Protein AF-A0A0B1T0C6-F1 (afdb_monomer)

Structure (mmCIF, N/CA/C/O backbone):
data_AF-A0A0B1T0C6-F1
#
_entry.id   AF-A0A0B1T0C6-F1
#
loop_
_atom_site.group_PDB
_atom_site.id
_atom_site.type_symbol
_atom_site.label_atom_id
_atom_site.label_alt_id
_atom_site.label_comp_id
_atom_site.label_asym_id
_atom_site.label_entity_id
_atom_site.label_seq_id
_atom_site.pdbx_PDB_ins_code
_atom_site.Cartn_x
_atom_site.Cartn_y
_atom_site.Cartn_z
_atom_site.occupancy
_atom_site.B_iso_or_equiv
_atom_site.auth_seq_id
_atom_site.auth_comp_id
_atom_site.auth_asym_id
_atom_site.auth_atom_id
_atom_site.pdbx_PDB_model_num
ATOM 1 N N . MET A 1 1 ? 36.401 -45.938 -5.381 1.00 54.88 1 MET A N 1
ATOM 2 C CA . MET A 1 1 ? 35.395 -44.854 -5.443 1.00 54.88 1 MET A CA 1
ATOM 3 C C . MET A 1 1 ? 34.187 -45.385 -6.190 1.00 54.88 1 MET A C 1
ATOM 5 O O . MET A 1 1 ? 34.349 -45.886 -7.295 1.00 54.88 1 MET A O 1
ATOM 9 N N . ASP A 1 2 ? 33.030 -45.388 -5.538 1.00 64.88 2 ASP A N 1
ATOM 10 C CA . ASP A 1 2 ? 31.855 -46.163 -5.942 1.00 64.88 2 ASP A CA 1
ATOM 11 C C . ASP A 1 2 ? 31.027 -45.446 -7.029 1.00 64.88 2 ASP A C 1
ATOM 13 O O . ASP A 1 2 ? 30.770 -44.242 -6.922 1.00 64.88 2 ASP A O 1
ATOM 17 N N . ARG A 1 3 ? 30.587 -46.161 -8.078 1.00 58.72 3 ARG A N 1
ATOM 18 C CA . ARG A 1 3 ? 29.816 -45.580 -9.208 1.00 58.72 3 ARG A CA 1
ATOM 19 C C . ARG A 1 3 ? 28.490 -44.959 -8.748 1.00 58.72 3 ARG A C 1
ATOM 21 O O . ARG A 1 3 ? 27.997 -44.026 -9.378 1.00 58.72 3 ARG A O 1
ATOM 28 N N . HIS A 1 4 ? 27.954 -45.427 -7.622 1.00 60.19 4 HIS A N 1
ATOM 29 C CA . HIS A 1 4 ? 26.740 -44.897 -7.004 1.00 60.19 4 HIS A CA 1
ATOM 30 C C . HIS A 1 4 ? 26.950 -43.505 -6.366 1.00 60.19 4 HIS A C 1
ATOM 32 O O . HIS A 1 4 ? 26.074 -42.645 -6.448 1.00 60.19 4 HIS A O 1
ATOM 38 N N . MET A 1 5 ? 28.142 -43.237 -5.811 1.00 59.28 5 MET A N 1
ATOM 39 C CA . MET A 1 5 ? 28.503 -41.937 -5.218 1.00 59.28 5 MET A CA 1
ATOM 40 C C . MET A 1 5 ? 28.725 -40.864 -6.294 1.00 59.28 5 MET A C 1
ATOM 42 O O . MET A 1 5 ? 28.297 -39.723 -6.135 1.00 59.28 5 MET A O 1
ATOM 46 N N . LEU A 1 6 ? 29.316 -41.242 -7.433 1.00 58.16 6 LEU A N 1
ATOM 47 C CA . LEU A 1 6 ? 29.482 -40.365 -8.601 1.00 58.16 6 LEU A CA 1
ATOM 48 C C . LEU A 1 6 ? 28.137 -39.978 -9.236 1.00 58.16 6 LEU A C 1
ATOM 50 O O . LEU A 1 6 ? 27.961 -38.831 -9.639 1.00 58.16 6 LEU A O 1
ATOM 54 N N . GLY A 1 7 ? 27.166 -40.897 -9.275 1.00 61.19 7 GLY A N 1
ATOM 55 C CA . GLY A 1 7 ? 25.808 -40.600 -9.744 1.00 61.19 7 GLY A CA 1
ATOM 56 C C . GLY A 1 7 ? 25.065 -39.602 -8.848 1.00 61.19 7 GLY A C 1
ATOM 57 O O . GLY A 1 7 ? 24.371 -38.723 -9.360 1.00 61.19 7 GLY A O 1
ATOM 58 N N . GLY A 1 8 ? 25.252 -39.696 -7.526 1.00 60.09 8 GLY A N 1
ATOM 59 C CA . GLY A 1 8 ? 24.728 -38.731 -6.553 1.00 60.09 8 GLY A CA 1
ATOM 60 C C . GLY A 1 8 ? 25.366 -37.346 -6.691 1.00 60.09 8 GLY A C 1
ATOM 61 O O . GLY A 1 8 ? 24.647 -36.354 -6.784 1.00 60.09 8 GLY A O 1
ATOM 62 N N . LEU A 1 9 ? 26.697 -37.285 -6.813 1.00 56.47 9 LEU A N 1
ATO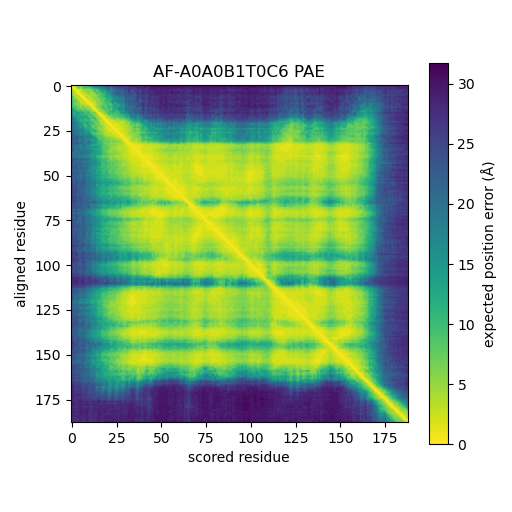M 63 C CA . LEU A 1 9 ? 27.451 -36.043 -7.028 1.00 56.47 9 LEU A CA 1
ATOM 64 C C . LEU A 1 9 ? 27.107 -35.371 -8.362 1.00 56.47 9 LEU A C 1
ATOM 66 O O . LEU A 1 9 ? 26.903 -34.165 -8.389 1.00 56.47 9 LEU A O 1
ATOM 70 N N . MET A 1 10 ? 26.962 -36.127 -9.455 1.00 58.50 10 MET A N 1
ATOM 71 C CA . MET A 1 10 ? 26.570 -35.558 -10.751 1.00 58.50 10 MET A CA 1
ATOM 72 C C . MET A 1 10 ? 25.109 -35.102 -10.790 1.00 58.50 10 MET A C 1
ATOM 74 O O . MET A 1 10 ? 24.795 -34.134 -11.481 1.00 58.50 10 MET A O 1
ATOM 78 N N . ARG A 1 11 ? 24.205 -35.758 -10.048 1.00 56.06 11 ARG A N 1
ATOM 79 C CA . ARG A 1 11 ? 22.824 -35.276 -9.875 1.00 56.06 11 ARG A CA 1
ATOM 80 C C . ARG A 1 11 ? 22.774 -34.016 -9.016 1.00 56.06 11 ARG A C 1
ATOM 82 O O . ARG A 1 11 ? 22.084 -33.082 -9.406 1.00 56.06 11 ARG A O 1
ATOM 89 N N . GLN A 1 12 ? 23.535 -33.958 -7.921 1.00 53.09 12 GLN A N 1
ATOM 90 C CA . GLN A 1 12 ? 23.661 -32.746 -7.109 1.00 53.09 12 GLN A CA 1
ATOM 91 C C . GLN A 1 12 ? 24.269 -31.600 -7.919 1.00 53.09 12 GLN A C 1
ATOM 93 O O . GLN A 1 12 ? 23.678 -30.534 -7.967 1.00 53.09 12 GLN A O 1
ATOM 98 N N . GLN A 1 13 ? 25.369 -31.828 -8.641 1.00 54.22 13 GLN A N 1
ATOM 99 C CA . GLN A 1 13 ? 26.036 -30.797 -9.440 1.00 54.22 13 GLN A CA 1
ATOM 100 C C . GLN A 1 13 ? 25.138 -30.264 -10.570 1.00 54.22 13 GLN A C 1
ATOM 102 O O . GLN A 1 13 ? 25.099 -29.058 -10.792 1.00 54.22 13 GLN A O 1
ATOM 107 N N . LYS A 1 14 ? 24.345 -31.127 -11.229 1.00 54.25 14 LYS A N 1
ATOM 108 C CA . LYS A 1 14 ? 23.324 -30.695 -12.204 1.00 54.25 14 LYS A CA 1
ATOM 109 C C . LYS A 1 14 ? 22.215 -29.850 -11.568 1.00 54.25 14 LYS A C 1
ATOM 111 O O . LYS A 1 14 ? 21.796 -28.875 -12.182 1.00 54.25 14 LYS A O 1
ATOM 116 N N . TYR A 1 15 ? 21.773 -30.199 -10.360 1.00 53.84 15 TYR A N 1
ATOM 117 C CA . TYR A 1 15 ? 20.760 -29.444 -9.615 1.00 53.84 15 TYR A CA 1
ATOM 118 C C . TYR A 1 15 ? 21.287 -28.057 -9.213 1.00 53.84 15 TYR A C 1
ATOM 120 O O . TYR A 1 15 ? 20.626 -27.047 -9.427 1.00 53.84 15 TYR A O 1
ATOM 128 N N . THR A 1 16 ? 22.528 -27.978 -8.723 1.00 56.56 16 THR A N 1
ATOM 129 C CA . THR A 1 16 ? 23.144 -26.706 -8.325 1.00 56.56 16 THR A CA 1
ATOM 130 C C . THR A 1 16 ? 23.398 -25.788 -9.523 1.00 56.56 16 THR A C 1
ATOM 132 O O . THR A 1 16 ? 23.169 -24.586 -9.428 1.00 56.56 16 THR A O 1
ATOM 135 N N . THR A 1 17 ? 23.843 -26.324 -10.666 1.00 60.56 17 THR A N 1
ATOM 136 C CA . THR A 1 17 ? 24.087 -25.517 -11.875 1.00 60.56 17 THR A CA 1
ATOM 137 C C . THR A 1 17 ? 22.793 -25.013 -12.516 1.00 60.56 17 THR A C 1
ATOM 139 O O . THR A 1 17 ? 22.756 -23.858 -12.933 1.00 60.56 17 THR A O 1
ATOM 142 N N . ALA A 1 18 ? 21.733 -25.830 -12.556 1.00 60.31 18 ALA A N 1
ATOM 143 C CA . ALA A 1 18 ? 20.421 -25.403 -13.050 1.00 60.31 18 ALA A CA 1
ATOM 144 C C . ALA A 1 18 ? 19.841 -24.260 -12.199 1.00 60.31 18 ALA A C 1
ATOM 146 O O . ALA A 1 18 ? 19.380 -23.259 -12.741 1.00 60.31 18 ALA A O 1
ATOM 147 N N . ASN A 1 19 ? 19.971 -24.349 -10.873 1.00 67.38 19 ASN A N 1
ATOM 148 C CA . ASN A 1 19 ? 19.488 -23.304 -9.972 1.00 67.38 19 ASN A CA 1
ATOM 149 C C . ASN A 1 19 ? 20.265 -21.989 -10.134 1.00 67.38 19 ASN A C 1
ATOM 151 O O . ASN A 1 19 ? 19.664 -20.920 -10.143 1.00 67.38 19 ASN A O 1
ATOM 155 N N . ILE A 1 20 ? 21.589 -22.044 -10.316 1.00 68.75 20 ILE A N 1
ATOM 156 C CA . ILE A 1 20 ? 22.398 -20.835 -10.543 1.00 68.75 20 ILE A CA 1
ATOM 157 C C . ILE A 1 20 ? 22.062 -20.197 -11.896 1.00 68.75 20 ILE A C 1
ATOM 159 O O . ILE A 1 20 ? 21.953 -18.976 -11.970 1.00 68.75 20 ILE A O 1
ATOM 163 N N . ALA A 1 21 ? 21.867 -20.998 -12.949 1.00 70.00 21 ALA A N 1
ATOM 164 C CA . ALA A 1 21 ? 21.477 -20.487 -14.263 1.00 70.00 21 ALA A CA 1
ATOM 165 C C . ALA A 1 21 ? 20.139 -19.731 -14.199 1.00 70.00 21 ALA A C 1
ATOM 167 O O . ALA A 1 21 ? 20.065 -18.600 -14.672 1.00 70.00 21 ALA A O 1
ATOM 168 N N . ASN A 1 22 ? 19.139 -20.298 -13.518 1.00 67.62 22 ASN A N 1
ATOM 169 C CA . ASN A 1 22 ? 17.833 -19.663 -13.333 1.00 67.62 22 ASN A CA 1
ATOM 170 C C . ASN A 1 22 ? 17.931 -18.364 -12.524 1.00 67.62 22 ASN A C 1
ATOM 172 O O . ASN A 1 22 ? 17.314 -17.365 -12.877 1.00 67.62 22 ASN A O 1
ATOM 176 N N . VAL A 1 23 ? 18.735 -18.343 -11.456 1.00 71.44 23 VAL A N 1
ATOM 177 C CA . VAL A 1 23 ? 18.948 -17.125 -10.657 1.00 71.44 23 VAL A CA 1
ATOM 178 C C . VAL A 1 23 ? 19.600 -16.023 -11.495 1.00 71.44 23 VAL A C 1
ATOM 180 O O . VAL A 1 23 ? 19.197 -14.866 -11.393 1.00 71.44 23 VAL A O 1
ATOM 183 N N . VAL A 1 24 ? 20.588 -16.365 -12.328 1.00 72.56 24 VAL A N 1
ATOM 184 C CA . VAL A 1 24 ? 21.259 -15.400 -13.212 1.00 72.56 24 VAL A CA 1
ATOM 185 C C . VAL A 1 24 ? 20.297 -14.882 -14.279 1.00 72.56 24 VAL A C 1
ATOM 187 O O . VAL A 1 24 ? 20.210 -13.672 -14.467 1.00 72.56 24 VAL A O 1
ATOM 190 N N . GLU A 1 25 ? 19.539 -15.760 -14.933 1.00 71.94 25 GLU A N 1
ATOM 191 C CA . GLU A 1 25 ? 18.545 -15.367 -15.936 1.00 71.94 25 GLU A CA 1
ATOM 192 C C . GLU A 1 25 ? 17.458 -14.469 -15.330 1.00 71.94 25 GLU A C 1
ATOM 194 O O . GLU A 1 25 ? 17.176 -13.393 -15.858 1.00 71.94 25 GLU A O 1
ATOM 199 N N . ASN A 1 26 ? 16.926 -14.836 -14.162 1.00 68.31 26 ASN A N 1
ATOM 200 C CA . ASN A 1 26 ? 15.941 -14.028 -13.447 1.00 68.31 26 ASN A CA 1
ATOM 201 C C . ASN A 1 26 ? 16.514 -12.663 -13.048 1.00 68.31 26 ASN A C 1
ATOM 203 O O . ASN A 1 26 ? 15.839 -11.649 -13.210 1.00 68.31 26 ASN A O 1
ATOM 207 N N . ALA A 1 27 ? 17.770 -12.606 -12.593 1.00 71.88 27 ALA A N 1
ATOM 208 C CA . ALA A 1 27 ? 18.434 -11.343 -12.280 1.00 71.88 27 ALA A CA 1
ATOM 209 C C . ALA A 1 27 ? 18.588 -10.439 -13.516 1.00 71.88 27 ALA A C 1
ATOM 211 O O . ALA A 1 27 ? 18.399 -9.230 -13.400 1.00 71.88 27 ALA A O 1
ATOM 212 N N . MET A 1 28 ? 18.872 -11.009 -14.693 1.00 73.44 28 MET A N 1
ATOM 213 C CA . MET A 1 28 ? 18.916 -10.254 -15.953 1.00 73.44 28 MET A CA 1
ATOM 214 C C . MET A 1 28 ? 17.521 -9.761 -16.368 1.00 73.44 28 MET A C 1
ATOM 216 O O . MET A 1 28 ? 17.376 -8.634 -16.837 1.00 73.44 28 MET A O 1
ATOM 220 N N . MET A 1 29 ? 16.473 -10.558 -16.142 1.00 71.38 29 MET A N 1
ATOM 221 C CA . MET A 1 29 ? 15.092 -10.169 -16.454 1.00 71.38 29 MET A CA 1
ATOM 222 C C . MET A 1 29 ? 14.558 -9.052 -15.544 1.00 71.38 29 MET A C 1
ATOM 224 O O . MET A 1 29 ? 13.709 -8.269 -15.972 1.00 71.38 29 MET A O 1
ATOM 228 N N . LEU A 1 30 ? 15.073 -8.907 -14.317 1.00 73.12 30 LEU A N 1
ATOM 229 C CA . LEU A 1 30 ? 14.688 -7.803 -13.428 1.00 73.12 30 LEU A CA 1
ATOM 230 C C . LEU A 1 30 ? 15.002 -6.419 -14.022 1.00 73.12 30 LEU A C 1
ATOM 232 O O . LEU A 1 30 ? 14.294 -5.462 -13.707 1.00 73.12 30 LEU A O 1
ATOM 236 N N . GLU A 1 31 ? 16.013 -6.293 -14.892 1.00 72.38 31 GLU A N 1
ATOM 237 C CA . GLU A 1 31 ? 16.345 -5.016 -15.549 1.00 72.38 31 GLU A CA 1
ATOM 238 C C . GLU A 1 31 ? 15.245 -4.540 -16.509 1.00 72.38 31 GLU A C 1
ATOM 240 O O . GLU A 1 31 ? 15.012 -3.336 -16.654 1.00 72.38 31 GLU A O 1
ATOM 245 N N . VAL A 1 32 ? 14.542 -5.475 -17.155 1.00 80.44 32 VAL A N 1
ATOM 246 C CA . VAL A 1 32 ? 13.476 -5.157 -18.117 1.00 80.44 32 VAL A CA 1
ATOM 247 C C . VAL A 1 32 ? 12.089 -5.118 -17.482 1.00 80.44 32 VAL A C 1
ATOM 249 O O . VAL A 1 32 ? 11.191 -4.494 -18.049 1.00 80.44 32 VAL A O 1
ATOM 252 N N . ARG A 1 33 ? 11.909 -5.713 -16.298 1.00 84.25 33 ARG A N 1
ATOM 253 C CA . ARG A 1 33 ? 10.618 -5.743 -15.601 1.00 84.25 33 ARG A CA 1
ATOM 254 C C . ARG A 1 33 ? 10.185 -4.384 -15.072 1.00 84.25 33 ARG A C 1
ATOM 256 O O . ARG A 1 33 ? 10.996 -3.512 -14.723 1.00 84.25 33 ARG A O 1
ATOM 263 N N . ARG A 1 34 ? 8.868 -4.214 -15.017 1.00 90.88 34 ARG A N 1
ATOM 264 C CA . ARG A 1 34 ? 8.195 -3.024 -14.505 1.00 90.88 34 ARG A CA 1
ATOM 265 C C . ARG A 1 34 ? 7.404 -3.364 -13.256 1.00 90.88 34 ARG A C 1
ATOM 267 O O . ARG A 1 34 ? 7.014 -4.504 -13.036 1.00 90.88 34 ARG A O 1
ATOM 274 N N . VAL A 1 35 ? 7.159 -2.354 -12.430 1.00 91.81 35 VAL A N 1
ATOM 275 C CA . VAL A 1 35 ? 6.421 -2.519 -11.172 1.00 91.81 35 VAL A CA 1
ATOM 276 C C . VAL A 1 35 ? 5.032 -3.130 -11.388 1.00 91.81 35 VAL A C 1
ATOM 278 O O . VAL A 1 35 ? 4.598 -3.954 -10.588 1.00 91.81 35 VAL A O 1
ATOM 281 N N . ARG A 1 36 ? 4.360 -2.795 -12.492 1.00 91.38 36 ARG A N 1
ATOM 282 C CA . ARG A 1 36 ? 3.063 -3.384 -12.861 1.00 91.38 36 ARG A CA 1
ATOM 283 C C . ARG A 1 36 ? 3.074 -4.910 -12.994 1.00 91.38 36 ARG A C 1
ATOM 285 O O . ARG A 1 36 ? 2.026 -5.523 -12.824 1.00 91.38 36 ARG A O 1
ATOM 292 N N . ASP A 1 37 ? 4.229 -5.502 -13.301 1.00 87.31 37 ASP A N 1
ATOM 293 C CA . ASP A 1 37 ? 4.365 -6.943 -13.533 1.00 87.31 37 ASP A CA 1
ATOM 294 C C . ASP A 1 37 ? 4.444 -7.720 -12.204 1.00 87.31 37 ASP A C 1
ATOM 296 O O . ASP A 1 37 ? 4.105 -8.899 -12.158 1.00 87.31 37 ASP A O 1
ATOM 300 N N . VAL A 1 38 ? 4.848 -7.044 -11.120 1.00 87.06 38 VAL A N 1
ATOM 301 C CA . VAL A 1 38 ? 5.180 -7.657 -9.816 1.00 87.06 38 VAL A CA 1
ATOM 302 C C . VAL A 1 38 ? 4.259 -7.202 -8.684 1.00 87.06 38 VAL A C 1
ATOM 304 O O . VAL A 1 38 ? 4.316 -7.724 -7.573 1.00 87.06 38 VAL A O 1
ATOM 307 N N . MET A 1 39 ? 3.440 -6.179 -8.932 1.00 91.06 39 MET A N 1
ATOM 308 C CA . MET A 1 39 ? 2.551 -5.613 -7.924 1.00 91.06 39 MET A CA 1
ATOM 309 C C . MET A 1 39 ? 1.379 -6.533 -7.596 1.00 91.06 39 MET A C 1
ATOM 311 O O . MET A 1 39 ? 0.854 -7.246 -8.450 1.00 91.06 39 MET A O 1
ATOM 315 N N . THR A 1 40 ? 0.888 -6.419 -6.365 1.00 91.31 40 THR A N 1
ATOM 316 C CA . THR A 1 40 ? -0.427 -6.937 -5.996 1.00 91.31 40 THR A CA 1
ATOM 317 C C . THR A 1 40 ? -1.491 -5.900 -6.378 1.00 91.31 40 THR A C 1
ATOM 319 O O . THR A 1 40 ? -1.464 -4.789 -5.833 1.00 91.31 40 THR A O 1
ATOM 322 N N . PRO A 1 41 ? -2.435 -6.231 -7.284 1.00 92.12 41 PRO A N 1
ATOM 323 C CA . PRO A 1 41 ? -3.516 -5.329 -7.679 1.00 92.12 41 PRO A CA 1
ATOM 324 C C . PRO A 1 41 ? -4.373 -4.900 -6.491 1.00 92.12 41 PRO A C 1
ATOM 326 O O . PRO A 1 41 ? -4.659 -5.722 -5.614 1.00 92.12 41 PRO A O 1
ATOM 329 N N . LEU A 1 42 ? -4.817 -3.639 -6.474 1.00 93.00 42 LEU A N 1
ATOM 330 C CA . LEU A 1 42 ? -5.531 -3.045 -5.338 1.00 93.00 42 LEU A CA 1
ATOM 331 C C . LEU A 1 42 ? -6.763 -3.855 -4.903 1.00 93.00 42 LEU A C 1
ATOM 333 O O . LEU A 1 42 ? -7.045 -3.927 -3.704 1.00 93.00 42 LEU A O 1
ATOM 337 N N . GLU A 1 43 ? -7.476 -4.496 -5.835 1.00 91.31 43 GLU A N 1
ATOM 338 C CA . GLU A 1 43 ? -8.651 -5.318 -5.520 1.00 91.31 43 GLU A CA 1
ATOM 339 C C . GLU A 1 43 ? -8.337 -6.549 -4.656 1.00 91.31 43 GLU A C 1
ATOM 341 O O . GLU A 1 43 ? -9.211 -7.029 -3.934 1.00 91.31 43 GLU A O 1
ATOM 346 N N . LYS A 1 44 ? -7.093 -7.040 -4.690 1.00 90.06 44 LYS A N 1
ATOM 347 C CA . LYS A 1 44 ? -6.623 -8.161 -3.861 1.00 90.06 44 LYS A CA 1
ATOM 348 C C . LYS A 1 44 ? -6.004 -7.697 -2.544 1.00 90.06 44 LYS A C 1
ATOM 350 O O . LYS A 1 44 ? -5.717 -8.522 -1.680 1.00 90.06 44 LYS A O 1
ATOM 355 N N . VAL A 1 45 ? -5.790 -6.393 -2.380 1.00 90.94 45 VAL A N 1
ATOM 356 C CA . VAL A 1 45 ? -5.166 -5.831 -1.184 1.00 90.94 45 VAL A CA 1
ATOM 357 C C . VAL A 1 45 ? -6.205 -5.676 -0.083 1.00 90.94 45 VAL A C 1
ATOM 359 O O . VAL A 1 45 ? -7.212 -4.974 -0.233 1.00 90.94 45 VAL A O 1
ATOM 362 N N . PHE A 1 46 ? -5.922 -6.288 1.065 1.00 91.38 46 PHE A N 1
ATOM 363 C CA . PHE A 1 46 ? -6.632 -5.995 2.299 1.00 91.38 46 PHE A CA 1
ATOM 364 C C . PHE A 1 46 ? -6.205 -4.614 2.813 1.00 91.38 46 PHE A C 1
ATOM 366 O O . PHE A 1 46 ? -5.032 -4.384 3.104 1.00 91.38 46 PHE A O 1
ATOM 373 N N . MET A 1 47 ? -7.160 -3.691 2.905 1.00 92.06 47 MET A N 1
ATOM 374 C CA . MET A 1 47 ? -6.955 -2.317 3.366 1.00 92.06 47 MET A CA 1
ATOM 375 C C . MET A 1 47 ? -7.984 -1.975 4.437 1.00 92.06 47 MET A C 1
ATOM 377 O O . MET A 1 47 ? -9.066 -2.562 4.467 1.00 92.06 47 MET A O 1
ATOM 381 N N . ILE A 1 48 ? -7.666 -0.997 5.279 1.00 92.75 48 ILE A N 1
ATOM 382 C CA . ILE A 1 48 ? -8.529 -0.563 6.382 1.00 92.75 48 ILE A CA 1
ATOM 383 C C . ILE A 1 48 ? -8.824 0.935 6.25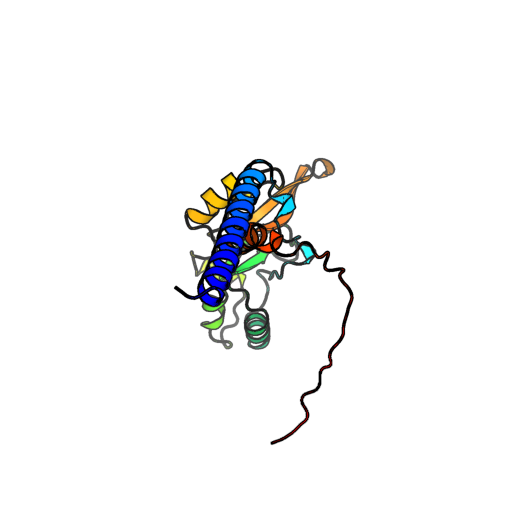1 1.00 92.75 48 ILE A C 1
ATOM 385 O O . ILE A 1 48 ? -7.963 1.703 5.835 1.00 92.75 48 ILE A O 1
ATOM 389 N N . SER A 1 49 ? -10.039 1.359 6.599 1.00 94.81 49 SER A N 1
ATOM 390 C CA . SER A 1 49 ? -10.386 2.784 6.673 1.00 94.81 49 SER A CA 1
ATOM 391 C C . SER A 1 49 ? -9.828 3.406 7.953 1.00 94.81 49 SER A C 1
ATOM 393 O O . SER A 1 49 ? -9.865 2.780 9.016 1.00 94.81 49 SER A O 1
ATOM 395 N N . ASP A 1 50 ? -9.393 4.661 7.896 1.00 92.88 50 ASP A N 1
ATOM 396 C CA . ASP A 1 50 ? -9.021 5.453 9.075 1.00 92.88 50 ASP A CA 1
ATOM 397 C C . ASP A 1 50 ? -10.166 5.597 10.093 1.00 92.88 50 ASP A C 1
ATOM 399 O O . ASP A 1 50 ? -9.912 5.785 11.284 1.00 92.88 50 ASP A O 1
ATOM 403 N N . ARG A 1 51 ? -11.415 5.442 9.638 1.00 93.88 51 ARG A N 1
ATOM 404 C CA . ARG A 1 51 ? -12.633 5.457 10.462 1.00 93.88 51 ARG A CA 1
ATOM 405 C C . ARG A 1 51 ? -12.986 4.106 11.081 1.00 93.88 51 ARG A C 1
ATOM 407 O O . ARG A 1 51 ? -14.016 3.993 11.731 1.00 93.88 51 ARG A O 1
ATOM 414 N N . THR A 1 52 ? -12.182 3.072 10.865 1.00 93.38 52 THR A N 1
ATOM 415 C CA . THR A 1 52 ? -12.476 1.754 11.436 1.00 93.38 52 THR A CA 1
ATOM 416 C C . THR A 1 52 ? -12.250 1.789 12.944 1.00 93.38 52 THR A C 1
ATOM 418 O O . THR A 1 52 ? -11.162 2.158 13.395 1.00 93.38 52 THR A O 1
ATOM 421 N N . GLU A 1 53 ? -13.263 1.394 13.711 1.00 92.19 53 GLU A N 1
ATOM 422 C CA . GLU A 1 53 ? -13.165 1.220 15.160 1.00 92.19 53 GLU A CA 1
ATOM 423 C C . GLU A 1 53 ? -12.290 0.018 15.513 1.00 92.19 53 GLU A C 1
ATOM 425 O O . GLU A 1 53 ? -12.350 -1.047 14.885 1.00 92.19 53 GLU A O 1
ATOM 430 N N . ILE A 1 54 ? -11.477 0.185 16.548 1.00 91.00 54 ILE A N 1
ATOM 431 C CA . ILE A 1 54 ? -10.573 -0.852 17.026 1.00 91.00 54 ILE A CA 1
ATOM 432 C C . ILE A 1 54 ? -11.325 -1.700 18.039 1.00 91.00 54 ILE A C 1
ATOM 434 O O . ILE A 1 54 ? -11.591 -1.269 19.152 1.00 91.00 54 ILE A O 1
ATOM 438 N N . ASN A 1 55 ? -11.664 -2.922 17.640 1.00 90.69 55 ASN A N 1
ATOM 439 C CA . ASN A 1 55 ? -12.389 -3.864 18.481 1.00 90.69 55 ASN A CA 1
ATOM 440 C C . ASN A 1 55 ? -11.830 -5.288 18.344 1.00 90.69 55 ASN A C 1
ATOM 442 O O . ASN A 1 55 ? -11.037 -5.597 17.445 1.00 90.69 55 ASN A O 1
ATOM 446 N N . ALA A 1 56 ? -12.293 -6.181 19.221 1.00 89.50 56 ALA A N 1
ATOM 447 C CA . ALA A 1 56 ? -11.859 -7.575 19.252 1.00 89.50 56 ALA A CA 1
ATOM 448 C C . ALA A 1 56 ? -12.074 -8.306 17.911 1.00 89.50 56 ALA A C 1
ATOM 450 O O . ALA A 1 56 ? -11.239 -9.117 17.508 1.00 89.50 56 ALA A O 1
ATOM 451 N N . ASN A 1 57 ? -13.152 -7.989 17.182 1.00 90.31 57 ASN A N 1
ATOM 452 C CA . ASN A 1 57 ? -13.434 -8.586 15.875 1.00 90.31 57 ASN A CA 1
ATOM 453 C C . ASN A 1 57 ? -12.391 -8.163 14.829 1.00 90.31 57 ASN A C 1
ATOM 455 O O . ASN A 1 57 ? -11.834 -9.016 14.137 1.00 90.31 57 ASN A O 1
ATOM 459 N N . LEU A 1 58 ? -12.058 -6.869 14.758 1.00 89.88 58 LEU A N 1
ATOM 460 C CA . LEU A 1 58 ? -10.997 -6.373 13.882 1.00 89.88 58 LEU A CA 1
ATOM 461 C C . LEU A 1 58 ? -9.666 -7.063 14.201 1.00 89.88 58 LEU A C 1
ATOM 463 O O . LEU A 1 58 ? -9.000 -7.572 13.303 1.00 89.88 58 LEU A O 1
ATOM 467 N N . LYS A 1 59 ? -9.292 -7.153 15.481 1.00 88.69 59 LYS A N 1
ATOM 468 C CA . LYS A 1 59 ? -8.051 -7.828 15.896 1.00 88.69 59 LYS A CA 1
ATOM 469 C C . LYS A 1 59 ? -8.031 -9.311 15.532 1.00 88.69 59 LYS A C 1
ATOM 471 O O . LYS A 1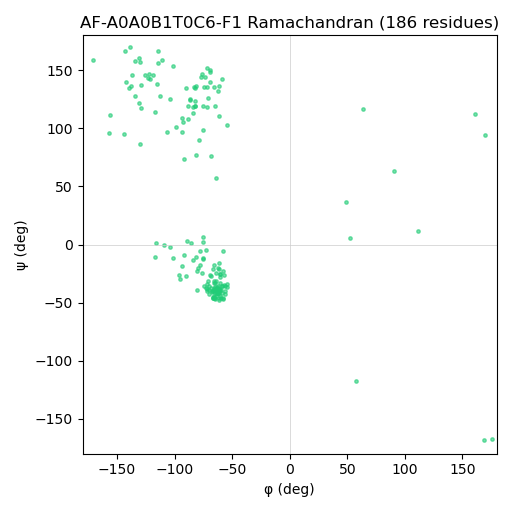 59 ? -6.994 -9.823 15.105 1.00 88.69 59 LYS A O 1
ATOM 476 N N . GLN A 1 60 ? -9.162 -10.000 15.653 1.00 88.94 60 GLN A N 1
ATOM 477 C CA . GLN A 1 60 ? -9.284 -11.395 15.236 1.00 88.94 60 GLN A CA 1
ATOM 478 C C . GLN A 1 60 ? -9.101 -11.550 13.720 1.00 88.94 60 GLN A C 1
ATOM 480 O O . GLN A 1 60 ? -8.357 -12.431 13.284 1.00 88.94 60 GLN A O 1
ATOM 485 N N . GLN A 1 61 ? -9.720 -10.676 12.920 1.00 88.81 61 GLN A N 1
ATOM 486 C CA . GLN A 1 61 ? -9.539 -10.653 11.464 1.00 88.81 61 GLN A CA 1
ATOM 487 C C . GLN A 1 61 ? -8.074 -10.402 11.083 1.00 88.81 61 GLN A C 1
ATOM 489 O O . GLN A 1 61 ? -7.514 -11.100 10.238 1.00 88.81 61 GLN A O 1
ATOM 494 N N . LEU A 1 62 ? -7.426 -9.451 11.755 1.00 87.62 62 LEU A N 1
ATOM 495 C CA . LEU A 1 62 ? -6.021 -9.123 11.536 1.00 87.62 62 LEU A CA 1
ATOM 496 C C . LEU A 1 62 ? -5.082 -10.290 11.850 1.00 87.62 62 LEU A C 1
ATOM 498 O O . LEU A 1 62 ? -4.169 -10.568 11.073 1.00 87.62 62 LEU A O 1
ATOM 502 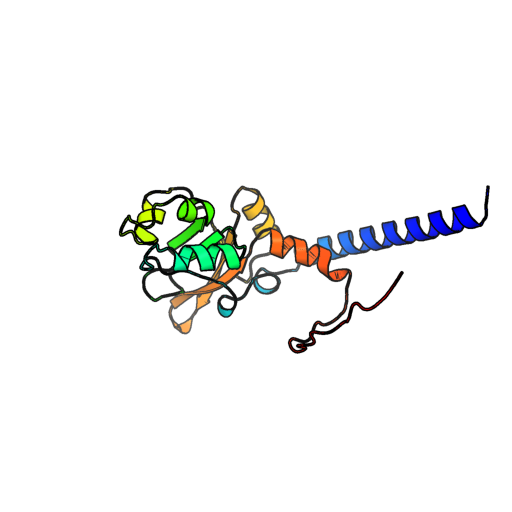N N . ASN A 1 63 ? -5.334 -11.012 12.943 1.00 84.00 63 ASN A N 1
ATOM 503 C CA . ASN A 1 63 ? -4.565 -12.208 13.287 1.00 84.00 63 ASN A CA 1
ATOM 504 C C . ASN A 1 63 ? -4.744 -13.344 12.266 1.00 84.00 63 ASN A C 1
ATOM 506 O O . ASN A 1 63 ? -3.800 -14.097 12.025 1.00 84.00 63 ASN A O 1
ATOM 510 N N . ALA A 1 64 ? -5.923 -13.469 11.649 1.00 83.94 64 ALA A N 1
ATOM 511 C CA . ALA A 1 64 ? -6.191 -14.507 10.653 1.00 83.94 64 ALA A CA 1
ATOM 512 C C . ALA A 1 64 ? -5.472 -14.248 9.317 1.00 83.94 64 ALA A C 1
ATOM 514 O O . ALA A 1 64 ? -4.956 -15.184 8.704 1.00 83.94 64 ALA A O 1
ATOM 515 N N . ASN A 1 65 ? -5.390 -12.984 8.890 1.00 75.44 65 ASN A N 1
ATOM 516 C CA . ASN A 1 65 ? -4.879 -12.610 7.567 1.00 75.44 65 ASN A CA 1
ATOM 517 C C . ASN A 1 65 ? -3.341 -12.640 7.446 1.00 75.44 65 ASN A C 1
ATOM 519 O O . ASN A 1 65 ? -2.817 -12.436 6.357 1.00 75.44 65 ASN A O 1
ATOM 523 N N . ARG A 1 66 ? -2.601 -12.889 8.540 1.00 76.56 66 ARG A N 1
ATOM 524 C CA . ARG A 1 66 ? -1.118 -12.972 8.619 1.00 76.56 66 ARG A CA 1
ATOM 525 C C . ARG A 1 66 ? -0.329 -11.782 8.046 1.00 76.56 66 ARG A C 1
ATOM 527 O O . ARG A 1 66 ? 0.900 -11.820 8.030 1.00 76.56 66 ARG A O 1
ATOM 534 N N . HIS A 1 67 ? -0.987 -10.710 7.620 1.00 80.00 67 HIS A N 1
ATOM 535 C CA . HIS A 1 67 ? -0.319 -9.505 7.152 1.00 80.00 67 HIS A CA 1
ATOM 536 C C . HIS A 1 67 ? 0.308 -8.754 8.325 1.00 80.00 67 HIS A C 1
ATOM 538 O O . HIS A 1 67 ? -0.308 -8.562 9.371 1.00 80.00 67 HIS A O 1
ATOM 544 N N . THR A 1 68 ? 1.544 -8.294 8.146 1.00 82.88 68 THR A N 1
ATOM 545 C CA . THR A 1 68 ? 2.227 -7.468 9.154 1.00 82.88 68 THR A CA 1
ATOM 546 C C . THR A 1 68 ? 1.971 -5.980 8.948 1.00 82.88 68 THR A C 1
ATOM 548 O O . THR A 1 68 ? 2.023 -5.208 9.904 1.00 82.88 68 THR A O 1
ATOM 551 N N . ARG A 1 69 ? 1.695 -5.579 7.703 1.00 87.38 69 ARG A N 1
ATOM 552 C CA . ARG A 1 69 ? 1.564 -4.190 7.264 1.00 87.38 69 ARG A CA 1
ATOM 553 C C . ARG A 1 69 ? 0.336 -4.040 6.388 1.00 87.38 69 ARG A C 1
ATOM 555 O O . ARG A 1 69 ? 0.181 -4.797 5.436 1.00 87.38 69 ARG A O 1
ATOM 562 N N . ILE A 1 70 ? -0.517 -3.081 6.722 1.00 90.00 70 ILE A N 1
ATOM 563 C CA . ILE A 1 70 ? -1.818 -2.904 6.077 1.00 90.00 70 ILE A CA 1
ATOM 564 C C . ILE A 1 70 ? -1.976 -1.442 5.670 1.00 90.00 70 ILE A C 1
ATOM 566 O O . ILE A 1 70 ? -1.896 -0.568 6.536 1.00 90.00 70 ILE A O 1
ATOM 570 N N . PRO A 1 71 ? -2.194 -1.145 4.380 1.00 92.19 71 PRO A N 1
ATOM 571 C CA . PRO A 1 71 ? -2.498 0.208 3.940 1.00 92.19 71 PRO A CA 1
ATOM 572 C C . PRO A 1 71 ? -3.792 0.727 4.575 1.00 92.19 71 PRO A C 1
ATOM 574 O O . PRO A 1 71 ? -4.804 0.020 4.620 1.00 92.19 71 PRO A O 1
ATOM 577 N N . VAL A 1 72 ? -3.760 1.980 5.024 1.00 92.00 72 VAL A N 1
ATOM 578 C CA . VAL A 1 72 ? -4.919 2.681 5.579 1.00 92.00 72 VAL A CA 1
ATOM 579 C C . VAL A 1 72 ? -5.333 3.811 4.652 1.00 92.00 72 VAL A C 1
ATOM 581 O O . VAL A 1 72 ? -4.507 4.649 4.282 1.00 92.00 72 VAL A O 1
ATOM 584 N N . TYR A 1 73 ? -6.612 3.843 4.291 1.00 94.31 73 TYR A N 1
ATOM 585 C CA . TYR A 1 73 ? -7.185 4.862 3.416 1.00 94.31 73 TYR A CA 1
ATOM 586 C C . TYR A 1 73 ? -8.138 5.797 4.163 1.00 94.31 73 TYR A C 1
ATOM 588 O O . TYR A 1 73 ? -8.646 5.463 5.233 1.00 94.31 73 TYR A O 1
ATOM 596 N N . LYS A 1 74 ? -8.363 6.988 3.606 1.00 93.38 74 LYS A N 1
ATOM 597 C CA . LYS A 1 74 ? -9.180 8.036 4.225 1.00 93.38 74 LYS A CA 1
ATOM 598 C C . LYS A 1 74 ? -10.663 7.883 3.893 1.00 93.38 74 LYS A C 1
ATOM 600 O O . LYS A 1 74 ? -11.055 7.943 2.727 1.00 93.38 74 LYS A O 1
ATOM 605 N N . GLY A 1 75 ? -11.499 7.805 4.924 1.00 92.62 75 GLY A N 1
ATOM 606 C CA . GLY A 1 75 ? -12.947 7.690 4.801 1.00 92.62 75 GLY A CA 1
ATOM 607 C C . GLY A 1 75 ? -13.327 6.461 3.986 1.00 92.62 75 GLY A C 1
ATOM 608 O O . GLY A 1 75 ? -13.005 5.345 4.383 1.00 92.62 75 GLY A O 1
ATOM 609 N N . ASP A 1 76 ? -13.970 6.691 2.842 1.00 92.62 76 ASP A N 1
ATOM 610 C CA . ASP A 1 76 ? -14.432 5.652 1.914 1.00 92.62 76 ASP A CA 1
ATOM 611 C C . ASP A 1 76 ? -13.621 5.622 0.603 1.00 92.62 76 ASP A C 1
ATOM 613 O O . ASP A 1 76 ? -13.873 4.794 -0.273 1.00 92.62 76 ASP A O 1
ATOM 617 N N . ASP A 1 77 ? -12.631 6.510 0.452 1.00 92.12 77 ASP A N 1
ATOM 618 C CA . ASP A 1 77 ? -11.826 6.612 -0.765 1.00 92.12 77 ASP A CA 1
ATOM 619 C C . ASP A 1 77 ? -10.551 5.773 -0.658 1.00 92.12 77 ASP A C 1
ATOM 621 O O . ASP A 1 77 ? -9.525 6.217 -0.137 1.00 92.12 77 ASP A O 1
ATOM 625 N N . ARG A 1 78 ? -10.601 4.557 -1.212 1.00 91.81 78 ARG A N 1
ATOM 626 C CA . ARG A 1 78 ? -9.455 3.634 -1.269 1.00 91.81 78 ARG A CA 1
ATOM 627 C C . ARG A 1 78 ? -8.262 4.171 -2.068 1.00 91.81 78 ARG A C 1
ATOM 629 O O . ARG A 1 78 ? -7.164 3.643 -1.907 1.00 91.81 78 ARG A O 1
ATOM 636 N N . ASN A 1 79 ? -8.439 5.216 -2.880 1.00 90.69 79 ASN A N 1
ATOM 637 C CA . ASN A 1 79 ? -7.328 5.871 -3.582 1.00 90.69 79 ASN A CA 1
ATOM 638 C C . ASN A 1 79 ? -6.555 6.833 -2.682 1.00 90.69 79 ASN A C 1
ATOM 640 O O . ASN A 1 79 ? -5.406 7.167 -2.965 1.00 90.69 79 ASN A O 1
ATOM 644 N N . CYS A 1 80 ? -7.165 7.283 -1.587 1.00 90.69 80 CYS A N 1
ATOM 645 C CA . CYS A 1 80 ? -6.547 8.200 -0.648 1.00 90.69 80 CYS A CA 1
ATOM 646 C C . CYS A 1 80 ? -5.851 7.414 0.468 1.00 90.69 80 CYS A C 1
ATOM 648 O O . CYS A 1 80 ? -6.338 7.354 1.597 1.00 90.69 80 CYS A O 1
ATOM 650 N N . VAL A 1 81 ? -4.710 6.791 0.156 1.00 91.00 81 VAL A N 1
ATOM 651 C CA . VAL A 1 81 ? -3.897 6.096 1.166 1.00 91.00 81 VAL A CA 1
ATOM 652 C C . VAL A 1 81 ? -3.142 7.119 2.010 1.00 91.00 81 VAL A C 1
ATOM 654 O O . VAL A 1 81 ? -2.324 7.882 1.498 1.00 91.00 81 VAL A O 1
ATOM 657 N N . ILE A 1 82 ? -3.408 7.122 3.314 1.00 88.81 82 ILE A N 1
ATOM 658 C CA . ILE A 1 82 ? -2.822 8.069 4.273 1.00 88.81 82 ILE A CA 1
ATOM 659 C C . ILE A 1 82 ? -1.670 7.465 5.080 1.00 88.81 82 ILE A C 1
ATOM 661 O O . ILE A 1 82 ? -0.944 8.191 5.756 1.00 88.81 82 ILE A O 1
ATOM 665 N N . GLY A 1 83 ? -1.482 6.146 5.007 1.00 89.06 83 GLY A N 1
ATOM 666 C CA . GLY A 1 83 ? -0.334 5.476 5.606 1.00 89.06 83 GLY A CA 1
ATOM 667 C C . GLY A 1 83 ? -0.447 3.961 5.636 1.00 89.06 83 GLY A C 1
ATOM 668 O O . GLY A 1 83 ? -1.302 3.369 4.981 1.00 89.06 83 GLY A O 1
ATOM 669 N N . VAL A 1 84 ? 0.450 3.335 6.392 1.00 89.06 84 VAL A N 1
ATOM 670 C CA . VAL A 1 84 ? 0.564 1.882 6.526 1.00 89.06 84 VAL A CA 1
ATOM 671 C C . VAL A 1 84 ? 0.601 1.527 8.005 1.00 89.06 84 VAL A C 1
ATOM 673 O O . VAL A 1 84 ? 1.526 1.899 8.721 1.00 89.06 84 VAL A O 1
ATOM 676 N N . LEU A 1 85 ? -0.394 0.779 8.462 1.00 87.81 85 LEU A N 1
ATOM 677 C CA . LEU A 1 85 ? -0.505 0.306 9.833 1.00 87.81 85 LEU A CA 1
ATOM 678 C C . LEU A 1 85 ? 0.335 -0.958 10.033 1.00 87.81 85 LEU A C 1
ATOM 680 O O . LEU A 1 85 ? 0.253 -1.897 9.242 1.00 87.81 85 LEU A O 1
ATOM 684 N N . ASN A 1 86 ? 1.090 -1.016 11.128 1.00 86.25 86 ASN A N 1
ATOM 685 C CA . ASN A 1 86 ? 1.689 -2.254 11.613 1.00 86.25 86 ASN A CA 1
ATOM 686 C C . ASN A 1 86 ? 0.705 -2.960 12.552 1.00 86.25 86 ASN A C 1
ATOM 688 O O . ASN A 1 86 ? 0.329 -2.426 13.595 1.00 86.25 86 ASN A O 1
ATOM 692 N N . VAL A 1 87 ? 0.306 -4.179 12.190 1.00 86.50 87 VAL A N 1
ATOM 693 C CA . VAL A 1 87 ? -0.716 -4.946 12.922 1.00 86.50 87 VAL A CA 1
ATOM 694 C C . VAL A 1 87 ? -0.324 -5.175 14.379 1.00 86.50 87 VAL A C 1
ATOM 696 O O . VAL A 1 87 ? -1.180 -5.115 15.258 1.00 86.50 87 VAL A O 1
ATOM 699 N N . LYS A 1 88 ? 0.972 -5.370 14.660 1.00 84.50 88 LYS A N 1
ATOM 700 C CA . LYS A 1 88 ? 1.456 -5.571 16.034 1.00 84.50 88 LYS A CA 1
ATOM 701 C C . LYS A 1 88 ? 1.154 -4.383 16.934 1.00 84.50 88 LYS A C 1
ATOM 703 O O . LYS A 1 88 ? 0.888 -4.593 18.108 1.00 84.50 88 LYS A O 1
ATOM 708 N N . ASP A 1 89 ? 1.171 -3.172 16.389 1.00 82.19 89 ASP A N 1
ATOM 709 C CA . ASP A 1 89 ? 0.924 -1.972 17.178 1.00 82.19 89 ASP A CA 1
ATOM 710 C C . ASP A 1 89 ? -0.567 -1.917 17.559 1.00 82.19 89 ASP A C 1
ATOM 712 O O . ASP A 1 89 ? -0.906 -1.681 18.715 1.00 82.19 89 ASP A O 1
ATOM 716 N N . LEU A 1 90 ? -1.465 -2.281 16.634 1.00 83.31 90 LEU A N 1
ATOM 717 C CA . LEU A 1 90 ? -2.907 -2.336 16.898 1.00 83.31 90 LEU A CA 1
ATOM 718 C C . LEU A 1 90 ? -3.296 -3.402 17.936 1.00 83.31 90 LEU A C 1
ATOM 720 O O . LEU A 1 90 ? -4.198 -3.184 18.742 1.00 83.31 90 LEU A O 1
ATOM 724 N N . LEU A 1 91 ? -2.618 -4.554 17.929 1.00 84.12 91 LEU A N 1
ATOM 725 C CA . LEU A 1 91 ? -2.891 -5.650 18.867 1.00 84.12 91 LEU A CA 1
ATOM 726 C C . LEU A 1 91 ? -2.557 -5.298 20.327 1.00 84.12 91 LEU A C 1
ATOM 728 O O . LEU A 1 91 ? -3.086 -5.946 21.226 1.00 84.12 91 LEU A O 1
ATOM 732 N N . LEU A 1 92 ? -1.705 -4.294 20.565 1.00 83.50 92 LEU A N 1
ATOM 733 C CA . LEU A 1 92 ? -1.304 -3.850 21.908 1.00 83.50 92 LEU A CA 1
ATOM 734 C C . LEU A 1 92 ? -2.292 -2.866 22.553 1.00 83.50 92 LEU A C 1
ATOM 736 O O . LEU A 1 92 ? -2.179 -2.591 23.745 1.00 83.50 92 LEU A O 1
ATOM 740 N N . ILE A 1 93 ? -3.228 -2.313 21.780 1.00 85.31 93 ILE A N 1
ATOM 741 C CA . ILE A 1 93 ? -4.236 -1.365 22.277 1.00 85.31 93 ILE A CA 1
ATOM 742 C C . ILE A 1 93 ? -5.271 -2.127 23.095 1.00 85.31 93 ILE A C 1
ATOM 744 O O . ILE A 1 93 ? -5.615 -3.245 22.737 1.00 85.31 93 ILE A O 1
ATOM 748 N N . ASP A 1 94 ? -5.800 -1.542 24.164 1.00 85.06 94 ASP A N 1
ATOM 749 C CA . ASP A 1 94 ? -6.933 -2.129 24.885 1.00 85.06 94 ASP A CA 1
ATOM 750 C C . ASP A 1 94 ? -8.240 -1.956 24.087 1.00 85.06 94 ASP A C 1
ATOM 752 O O . ASP A 1 94 ? -8.509 -0.878 23.562 1.00 85.06 94 ASP A O 1
ATOM 756 N N . ASP A 1 95 ? -9.057 -3.010 24.002 1.00 82.12 95 ASP A N 1
ATOM 757 C CA . ASP A 1 95 ? -10.362 -2.982 23.321 1.00 82.12 95 ASP A CA 1
ATOM 758 C C . ASP A 1 95 ? -11.374 -2.062 24.020 1.00 82.12 95 ASP A C 1
ATOM 760 O O . ASP A 1 95 ? -12.376 -1.683 23.417 1.00 82.12 95 ASP A O 1
ATOM 764 N N . SER A 1 96 ? -11.139 -1.694 25.285 1.00 82.81 96 SER A N 1
ATOM 765 C CA . SER A 1 96 ? -12.000 -0.742 25.997 1.00 82.81 96 SER A CA 1
ATOM 766 C C . SER A 1 96 ? -11.791 0.714 25.571 1.00 82.81 96 SER A C 1
ATOM 768 O O . SER A 1 96 ? -12.550 1.588 25.991 1.00 82.81 96 SER A O 1
ATOM 770 N N . LEU A 1 97 ? -10.723 1.005 24.824 1.00 81.38 97 LEU A N 1
ATOM 771 C CA . LEU A 1 97 ? -10.434 2.347 24.340 1.00 81.38 97 LEU A CA 1
ATOM 772 C C . LEU A 1 97 ? -11.225 2.570 23.051 1.00 81.38 97 LEU A C 1
ATOM 774 O O . LEU A 1 97 ? -10.938 1.942 22.036 1.00 81.38 97 LEU A O 1
ATOM 778 N N . ASP A 1 98 ? -12.203 3.475 23.096 1.00 85.38 98 ASP A N 1
ATOM 779 C CA . ASP A 1 98 ? -13.005 3.891 21.940 1.00 85.38 98 ASP A CA 1
ATOM 780 C C . ASP A 1 98 ? -12.142 4.690 20.946 1.00 85.38 98 ASP A C 1
ATOM 782 O O . ASP A 1 98 ? -12.120 5.924 20.915 1.00 85.38 98 ASP A O 1
ATOM 786 N N . LEU A 1 99 ? -11.309 3.960 20.205 1.00 89.25 99 LEU A N 1
ATOM 787 C CA . LEU A 1 99 ? -10.299 4.490 19.305 1.00 89.25 99 LEU A CA 1
ATOM 788 C C . LEU A 1 99 ? -10.533 3.996 17.888 1.00 89.25 99 LEU A C 1
ATOM 790 O O . LEU A 1 99 ? -10.867 2.842 17.628 1.00 89.25 99 LEU A O 1
ATOM 794 N N . HIS A 1 100 ? -10.270 4.900 16.956 1.00 91.19 100 HIS A N 1
ATOM 795 C CA . HIS A 1 100 ? -10.284 4.617 15.533 1.00 91.19 100 HIS A CA 1
ATOM 796 C C . HIS A 1 100 ? -8.853 4.443 15.023 1.00 91.19 100 HIS A C 1
ATOM 798 O O . HIS A 1 100 ? -7.906 5.033 15.561 1.00 91.19 100 HIS A O 1
ATOM 804 N N . VAL A 1 101 ? -8.687 3.683 13.941 1.00 90.06 101 VAL A N 1
ATOM 805 C CA . VAL A 1 101 ? -7.376 3.425 13.318 1.00 90.06 101 VAL A CA 1
ATOM 806 C C . VAL A 1 101 ? -6.635 4.723 12.970 1.00 90.06 101 VAL A C 1
ATOM 808 O O . VAL A 1 101 ? -5.424 4.812 13.168 1.00 90.06 101 VAL A O 1
ATOM 811 N N . GLY A 1 102 ? -7.340 5.770 12.535 1.00 88.00 102 GLY A N 1
ATOM 812 C CA . GLY A 1 102 ? -6.734 7.070 12.239 1.00 88.00 102 GLY A CA 1
ATOM 813 C C . GLY A 1 102 ? -6.058 7.733 13.447 1.00 88.00 102 GLY A C 1
ATOM 814 O O . GLY A 1 102 ? -4.977 8.305 13.301 1.00 88.00 102 GLY A O 1
ATOM 815 N N . ALA A 1 103 ? -6.633 7.615 14.650 1.00 87.31 103 ALA A N 1
ATOM 816 C CA . ALA A 1 103 ? -6.036 8.165 15.874 1.00 87.31 103 ALA A CA 1
ATOM 817 C C . ALA A 1 103 ? -4.716 7.456 16.210 1.00 87.31 103 ALA A C 1
ATOM 819 O O . ALA A 1 103 ? -3.716 8.074 16.572 1.00 87.31 103 ALA A O 1
ATOM 820 N N . VAL A 1 104 ? -4.698 6.144 16.002 1.00 84.69 104 VAL A N 1
ATOM 821 C CA . VAL A 1 104 ? -3.532 5.293 16.215 1.00 84.69 104 VAL A CA 1
ATOM 822 C C . VAL A 1 104 ? -2.390 5.628 15.261 1.00 84.69 104 VAL A C 1
ATOM 824 O O . VAL A 1 104 ? -1.232 5.718 15.673 1.00 84.69 104 VAL A O 1
ATOM 827 N N . MET A 1 105 ? -2.709 5.880 13.993 1.00 82.44 105 MET A N 1
ATOM 828 C CA . MET A 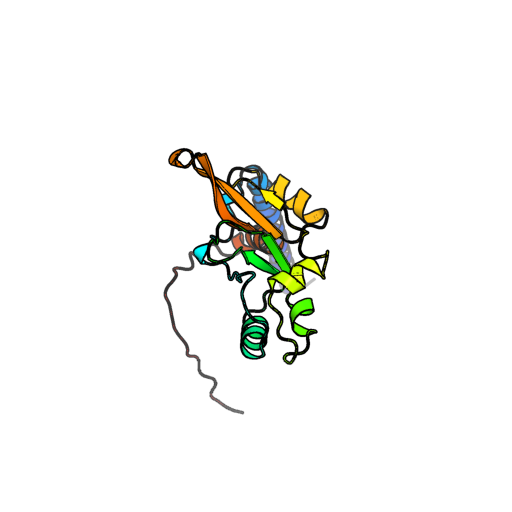1 105 ? -1.714 6.295 13.005 1.00 82.44 105 MET A CA 1
ATOM 829 C C . MET A 1 105 ? -1.049 7.627 13.352 1.00 82.44 105 MET A C 1
ATOM 831 O O . MET A 1 105 ? 0.142 7.790 13.098 1.00 82.44 105 MET A O 1
ATOM 835 N N . GLN A 1 106 ? -1.797 8.567 13.937 1.00 80.50 106 GLN A N 1
ATOM 836 C CA . GLN A 1 106 ? -1.251 9.850 14.388 1.00 80.50 106 GLN A CA 1
ATOM 837 C C . GLN A 1 106 ? -0.327 9.687 15.602 1.00 80.50 106 GLN A C 1
ATOM 839 O O . GLN A 1 106 ? 0.675 10.392 15.709 1.00 80.50 106 GLN A O 1
ATOM 844 N N . LEU A 1 107 ? -0.640 8.750 16.501 1.00 76.69 107 LEU A N 1
ATOM 845 C CA . LEU A 1 107 ? 0.158 8.475 17.699 1.00 76.69 107 LEU A CA 1
ATOM 846 C C . LEU A 1 107 ? 1.459 7.729 17.377 1.00 76.69 107 LEU A C 1
ATOM 848 O O . LEU A 1 107 ? 2.492 7.978 18.004 1.00 76.69 107 LEU A O 1
ATOM 852 N N . TRP A 1 108 ? 1.440 6.830 16.390 1.00 70.56 108 TRP A N 1
ATOM 853 C CA . TRP A 1 108 ? 2.605 6.032 16.018 1.00 70.56 108 TRP A CA 1
ATOM 854 C C . TRP A 1 108 ? 3.229 6.487 14.706 1.00 70.56 108 TRP A C 1
ATOM 856 O O . TRP A 1 108 ? 2.888 6.030 13.615 1.00 70.56 108 TRP A O 1
ATOM 866 N N . ASN A 1 109 ? 4.272 7.307 14.854 1.00 61.91 109 ASN A N 1
ATOM 867 C CA . ASN A 1 109 ? 5.096 7.887 13.787 1.00 61.91 109 ASN A CA 1
ATOM 868 C C . ASN A 1 109 ? 5.780 6.856 12.856 1.00 61.91 109 ASN A C 1
ATOM 870 O O . ASN A 1 109 ? 6.439 7.234 11.891 1.00 61.91 109 ASN A O 1
ATOM 874 N N . ARG A 1 110 ? 5.664 5.549 13.145 1.00 58.34 110 ARG A N 1
ATOM 875 C CA . ARG A 1 110 ? 6.151 4.451 12.291 1.00 58.34 110 ARG A CA 1
ATOM 876 C C . ARG A 1 110 ? 5.198 4.093 11.150 1.00 58.34 110 ARG A C 1
ATOM 878 O O . ARG A 1 110 ? 5.613 3.384 10.236 1.00 58.34 110 ARG A O 1
ATOM 885 N N . SER A 1 111 ? 3.974 4.619 11.166 1.00 58.78 111 SER A N 1
ATOM 886 C CA . SER A 1 111 ? 2.927 4.309 10.183 1.00 58.78 111 SER A CA 1
ATOM 887 C C . SER A 1 111 ? 3.130 4.971 8.806 1.00 58.78 111 SER A C 1
ATOM 889 O O . SER A 1 111 ? 2.261 4.902 7.940 1.00 58.78 111 SER A O 1
ATOM 891 N N . THR A 1 112 ? 4.267 5.641 8.587 1.00 62.59 112 THR A N 1
ATOM 892 C CA . THR A 1 112 ? 4.542 6.496 7.415 1.00 62.59 112 THR A CA 1
ATOM 893 C C . THR A 1 112 ? 5.687 5.995 6.534 1.00 62.59 112 THR A C 1
ATOM 895 O O . THR A 1 112 ? 6.013 6.624 5.530 1.00 62.59 112 THR A O 1
ATOM 898 N N . LEU A 1 113 ? 6.305 4.856 6.866 1.00 75.56 113 LEU A N 1
ATOM 899 C CA . LEU A 1 113 ? 7.406 4.300 6.077 1.00 75.56 113 LEU A CA 1
ATOM 900 C C . LEU A 1 113 ? 6.872 3.530 4.865 1.00 75.56 113 LEU A C 1
ATOM 902 O O . LEU A 1 113 ? 6.847 2.302 4.847 1.00 75.56 113 LEU A O 1
ATOM 906 N N . PHE A 1 114 ? 6.458 4.267 3.842 1.00 86.94 114 PHE A N 1
ATOM 907 C CA . PHE A 1 114 ? 6.126 3.726 2.529 1.00 86.94 114 PHE A CA 1
ATOM 908 C C . PHE A 1 114 ? 6.557 4.695 1.424 1.00 86.94 114 PHE A C 1
ATOM 910 O O . PHE A 1 114 ? 6.908 5.850 1.681 1.00 86.94 114 PHE A O 1
ATOM 917 N N . ARG A 1 115 ? 6.574 4.212 0.182 1.00 88.44 115 ARG A N 1
ATOM 918 C CA . ARG A 1 115 ? 6.940 5.007 -0.998 1.00 88.44 115 ARG A CA 1
ATOM 919 C C . ARG A 1 115 ? 5.842 4.940 -2.038 1.00 88.44 115 ARG A C 1
ATOM 921 O O . ARG A 1 115 ? 5.214 3.901 -2.187 1.00 88.44 115 ARG A O 1
ATOM 928 N N . PHE A 1 116 ? 5.647 6.031 -2.764 1.00 90.88 116 PHE A N 1
ATOM 929 C CA . PHE A 1 116 ? 4.847 6.019 -3.980 1.00 90.88 116 PHE A CA 1
ATOM 930 C C . PHE A 1 116 ? 5.750 5.717 -5.169 1.00 90.88 116 PHE A C 1
ATOM 932 O O . PHE A 1 116 ? 6.837 6.288 -5.278 1.00 90.88 116 PHE A O 1
ATOM 939 N N . VAL A 1 117 ? 5.299 4.828 -6.044 1.00 93.12 117 VAL A N 1
ATOM 940 C CA . VAL A 1 117 ? 6.034 4.412 -7.238 1.00 93.12 117 VAL A CA 1
ATOM 941 C C . VAL A 1 117 ? 5.084 4.338 -8.429 1.00 93.12 117 VAL A C 1
ATOM 943 O O . VAL A 1 117 ? 3.916 4.001 -8.266 1.00 93.12 117 VAL A O 1
ATOM 946 N N . SER A 1 118 ? 5.570 4.666 -9.624 1.00 94.50 118 SER A N 1
ATOM 947 C CA . SER A 1 118 ? 4.796 4.468 -10.853 1.00 94.50 118 SER A CA 1
ATOM 948 C C . SER A 1 118 ? 4.788 2.997 -11.254 1.00 94.50 118 SER A C 1
ATOM 950 O O . SER A 1 118 ? 5.789 2.302 -11.066 1.00 94.50 118 SER A O 1
ATOM 952 N N . SER A 1 119 ? 3.694 2.532 -11.857 1.00 93.25 119 SER A N 1
ATOM 953 C CA . SER A 1 119 ? 3.611 1.175 -12.408 1.00 93.25 119 SER A CA 1
ATOM 954 C C . SER A 1 119 ? 4.653 0.907 -13.511 1.00 93.25 119 SER A C 1
ATOM 956 O O . SER A 1 119 ? 5.112 -0.224 -13.671 1.00 93.25 119 SER A O 1
ATOM 958 N N . GLU A 1 120 ? 5.110 1.959 -14.198 1.00 92.75 120 GLU A N 1
ATOM 959 C CA . GLU A 1 120 ? 6.136 1.915 -15.249 1.00 92.75 120 GLU A CA 1
ATOM 960 C C . GLU A 1 120 ? 7.572 2.078 -14.719 1.00 92.75 120 GLU A C 1
ATOM 962 O O . GLU A 1 120 ? 8.528 2.120 -15.499 1.00 92.75 120 GLU A O 1
ATOM 967 N N . ALA A 1 121 ? 7.766 2.181 -13.401 1.00 91.44 121 ALA A N 1
ATOM 968 C CA . ALA A 1 121 ? 9.107 2.243 -12.832 1.00 91.44 121 ALA A CA 1
ATOM 969 C C . ALA A 1 121 ? 9.836 0.888 -12.979 1.00 91.44 121 ALA A C 1
ATOM 971 O O . ALA A 1 121 ? 9.195 -0.167 -12.924 1.00 91.44 121 ALA A O 1
ATOM 972 N N . PRO A 1 122 ? 11.175 0.875 -13.128 1.00 90.94 122 PRO A N 1
ATOM 973 C CA . PRO A 1 122 ? 11.950 -0.362 -13.107 1.00 90.94 122 PRO A CA 1
ATOM 974 C C . PRO A 1 122 ? 11.915 -1.033 -11.729 1.00 90.94 122 PRO A C 1
ATOM 976 O O . PRO A 1 122 ? 12.142 -0.380 -10.704 1.00 90.94 122 PRO A O 1
ATOM 979 N N . VAL A 1 123 ? 11.724 -2.354 -11.701 1.00 89.00 123 VAL A N 1
ATOM 980 C CA . VAL A 1 123 ? 11.680 -3.136 -10.448 1.00 89.00 123 VAL A CA 1
ATOM 981 C C . VAL A 1 123 ? 12.985 -3.015 -9.658 1.00 89.00 123 VAL A C 1
ATOM 983 O O . VAL A 1 123 ? 12.960 -2.846 -8.441 1.00 89.00 123 VAL A O 1
ATOM 986 N N . VAL A 1 124 ? 14.136 -3.003 -10.337 1.00 86.56 124 VAL A N 1
ATOM 987 C CA . VAL A 1 124 ? 15.454 -2.836 -9.696 1.00 86.56 124 VAL A CA 1
ATOM 988 C C . VAL A 1 124 ? 15.523 -1.554 -8.862 1.00 86.56 124 VAL A C 1
ATOM 990 O O . VAL A 1 124 ? 16.028 -1.572 -7.737 1.00 86.56 124 VAL A O 1
ATOM 993 N N . GLN A 1 125 ? 14.983 -0.445 -9.378 1.00 87.56 125 GLN A N 1
ATOM 994 C CA . GLN A 1 125 ? 14.944 0.817 -8.643 1.00 87.56 125 GLN A CA 1
ATOM 995 C C . GLN A 1 125 ? 14.058 0.693 -7.400 1.00 87.56 125 GLN A C 1
ATOM 997 O O . GLN A 1 125 ? 14.482 1.080 -6.308 1.00 87.56 125 GLN A O 1
ATOM 1002 N N . LEU A 1 126 ? 12.867 0.105 -7.545 1.00 89.19 126 LEU A N 1
ATOM 1003 C CA . LEU A 1 126 ? 11.963 -0.137 -6.424 1.00 89.19 126 LEU A CA 1
ATOM 1004 C C . LEU A 1 126 ? 12.628 -0.999 -5.340 1.00 89.19 126 LEU A C 1
ATOM 1006 O O . LEU A 1 126 ? 12.590 -0.641 -4.165 1.00 89.19 126 LEU A O 1
ATOM 1010 N N . MET A 1 127 ? 13.303 -2.090 -5.709 1.00 85.50 127 MET A N 1
ATOM 1011 C CA . MET A 1 127 ? 14.001 -2.958 -4.754 1.00 85.50 127 MET A CA 1
ATOM 1012 C C . MET A 1 127 ? 15.096 -2.216 -3.978 1.00 85.50 127 MET A C 1
ATOM 1014 O O . MET A 1 127 ? 15.264 -2.445 -2.778 1.00 85.50 127 MET A O 1
ATOM 1018 N N . LEU A 1 128 ? 15.846 -1.328 -4.638 1.00 85.88 128 LEU A N 1
ATOM 1019 C CA . LEU A 1 128 ? 16.852 -0.494 -3.974 1.00 85.88 128 LEU A CA 1
ATOM 1020 C C . LEU A 1 128 ? 16.213 0.481 -2.983 1.00 85.88 128 LEU A C 1
ATOM 1022 O O . LEU A 1 128 ? 16.756 0.678 -1.895 1.00 85.88 128 LEU A O 1
ATOM 1026 N N . GLU A 1 129 ? 15.067 1.069 -3.329 1.00 85.81 129 GLU A N 1
ATOM 1027 C CA . GLU A 1 129 ? 14.312 1.925 -2.412 1.00 85.81 129 GLU A CA 1
ATOM 1028 C C . GLU A 1 129 ? 13.782 1.128 -1.215 1.00 85.81 129 GLU A C 1
ATOM 1030 O O . GLU A 1 129 ? 14.011 1.531 -0.075 1.00 85.81 129 GLU A O 1
ATOM 1035 N N . LEU A 1 130 ? 13.173 -0.039 -1.437 1.00 87.12 130 LEU A N 1
ATOM 1036 C CA . LEU A 1 130 ? 12.644 -0.877 -0.357 1.00 87.12 130 LEU A CA 1
ATOM 1037 C C . LEU A 1 130 ? 13.753 -1.345 0.607 1.00 87.12 130 LEU A C 1
ATOM 1039 O O . LEU A 1 130 ? 13.600 -1.286 1.831 1.00 87.12 130 LEU A O 1
ATOM 1043 N N . LYS A 1 131 ? 14.938 -1.694 0.082 1.00 84.50 131 LYS A N 1
ATOM 1044 C CA . LYS A 1 131 ? 16.122 -2.054 0.889 1.00 84.50 131 LYS A CA 1
ATOM 1045 C C . LYS A 1 131 ? 16.633 -0.929 1.796 1.00 84.50 131 LYS A C 1
ATOM 1047 O O . LYS A 1 131 ? 17.312 -1.222 2.777 1.00 84.50 131 LYS A O 1
ATOM 1052 N N . ARG A 1 132 ? 16.305 0.340 1.521 1.00 84.31 132 ARG A N 1
ATOM 1053 C CA . ARG A 1 132 ? 16.676 1.485 2.383 1.00 84.31 132 ARG A CA 1
ATOM 1054 C C . ARG A 1 132 ? 15.827 1.593 3.654 1.00 84.31 132 ARG A C 1
ATOM 1056 O O . ARG A 1 132 ? 16.035 2.518 4.434 1.00 84.31 132 ARG A O 1
ATOM 1063 N N . GLY A 1 133 ? 14.904 0.658 3.878 1.00 81.00 133 GLY A N 1
ATOM 1064 C CA . GLY A 1 133 ? 14.078 0.593 5.084 1.00 81.00 133 GLY A CA 1
ATOM 1065 C C . GLY A 1 133 ? 12.600 0.897 4.847 1.00 81.00 133 GLY A C 1
ATOM 1066 O O . GLY A 1 133 ? 11.865 1.056 5.818 1.00 81.00 133 GLY A O 1
ATOM 1067 N N . PHE A 1 134 ? 12.155 0.955 3.588 1.00 84.06 134 PHE A N 1
ATOM 1068 C CA . PHE A 1 134 ? 10.737 1.045 3.243 1.00 84.06 134 PHE A CA 1
ATOM 1069 C C . PHE A 1 134 ? 10.196 -0.369 2.998 1.00 84.06 134 PHE A C 1
ATOM 1071 O O . PHE A 1 134 ? 10.555 -0.996 2.009 1.00 84.06 134 PHE A O 1
ATOM 1078 N N . PRO A 1 135 ? 9.362 -0.921 3.885 1.00 79.38 135 PRO A N 1
ATOM 1079 C CA . PRO A 1 135 ? 8.888 -2.295 3.744 1.00 79.38 135 PRO A CA 1
ATOM 1080 C C . PRO A 1 135 ? 7.772 -2.474 2.704 1.00 79.38 135 PRO A C 1
ATOM 1082 O O . PRO A 1 135 ? 7.503 -3.604 2.303 1.00 79.38 135 PRO A O 1
ATOM 1085 N N . LEU A 1 136 ? 7.098 -1.390 2.311 1.00 89.00 136 LEU A N 1
ATOM 1086 C CA . LEU A 1 136 ? 5.955 -1.400 1.402 1.00 89.00 136 LEU A CA 1
ATOM 1087 C C . LEU A 1 136 ? 6.022 -0.185 0.472 1.00 89.00 136 LEU A C 1
ATOM 1089 O O . LEU A 1 136 ? 6.353 0.922 0.907 1.00 89.00 136 LEU A O 1
ATOM 1093 N N . ALA A 1 137 ? 5.677 -0.386 -0.794 1.00 92.19 137 ALA A N 1
ATOM 1094 C CA . ALA A 1 137 ? 5.440 0.678 -1.758 1.00 92.19 137 ALA A CA 1
ATOM 1095 C C . ALA A 1 137 ? 4.003 0.624 -2.279 1.00 92.19 137 ALA A C 1
ATOM 1097 O O . ALA A 1 137 ? 3.419 -0.446 -2.432 1.00 92.19 137 ALA A O 1
ATOM 1098 N N . ILE A 1 138 ? 3.444 1.797 -2.547 1.00 93.25 138 ILE A N 1
ATOM 1099 C CA . ILE A 1 138 ? 2.124 1.989 -3.134 1.00 93.25 138 ILE A CA 1
ATOM 1100 C C . ILE A 1 138 ? 2.327 2.379 -4.588 1.00 93.25 138 ILE A C 1
ATOM 1102 O O . ILE A 1 138 ? 3.041 3.340 -4.888 1.00 93.25 138 ILE A O 1
ATOM 1106 N N . VAL A 1 139 ? 1.694 1.634 -5.482 1.00 94.75 139 VAL A N 1
ATOM 1107 C CA . VAL A 1 139 ? 1.757 1.882 -6.917 1.00 94.75 139 VAL A CA 1
ATOM 1108 C C . VAL A 1 139 ? 0.680 2.887 -7.287 1.00 94.75 139 VAL A C 1
ATOM 1110 O O . VAL A 1 139 ? -0.494 2.687 -6.972 1.00 94.75 139 VAL A O 1
ATOM 1113 N N . VAL A 1 140 ? 1.086 3.969 -7.941 1.00 94.94 140 VAL A N 1
ATOM 1114 C CA . VAL A 1 140 ? 0.199 5.039 -8.392 1.00 94.94 140 VAL A CA 1
ATOM 1115 C C . VAL A 1 140 ? 0.424 5.340 -9.859 1.00 94.94 140 VAL A C 1
ATOM 1117 O O . VAL A 1 140 ? 1.562 5.468 -10.308 1.00 94.94 140 VAL A O 1
ATOM 1120 N N . ASP A 1 141 ? -0.667 5.529 -10.584 1.00 94.00 141 ASP A N 1
ATOM 1121 C CA . ASP A 1 141 ? -0.642 5.928 -11.984 1.00 94.00 141 ASP A CA 1
ATOM 1122 C C . ASP A 1 141 ? -1.415 7.218 -12.192 1.00 94.00 141 ASP A C 1
ATOM 1124 O O . ASP A 1 141 ? -2.393 7.513 -11.504 1.00 94.00 141 ASP A O 1
ATOM 1128 N N . TYR A 1 142 ? -0.951 8.021 -13.143 1.00 91.50 142 TYR A N 1
ATOM 1129 C CA . TYR A 1 142 ? -1.629 9.255 -13.495 1.00 91.50 142 TYR A CA 1
ATOM 1130 C C . TYR A 1 142 ? -2.781 8.960 -14.454 1.00 91.50 142 TYR A C 1
ATOM 1132 O O . TYR A 1 142 ? -2.569 8.469 -15.564 1.00 91.50 142 TYR A O 1
ATOM 1140 N N . GLN A 1 143 ? -4.004 9.289 -14.042 1.00 89.62 143 GLN A N 1
ATOM 1141 C CA . GLN A 1 143 ? -5.183 9.163 -14.885 1.00 89.62 143 GLN A CA 1
ATOM 1142 C C . GLN A 1 143 ? -5.435 10.488 -15.614 1.00 89.62 143 GLN A C 1
ATOM 1144 O O . GLN A 1 143 ? -5.921 11.454 -15.019 1.00 89.62 143 GLN A O 1
ATOM 1149 N N . CYS A 1 144 ? -5.128 10.523 -16.915 1.00 85.75 144 CYS A N 1
ATOM 1150 C CA . CYS A 1 144 ? -5.251 11.725 -17.748 1.00 85.75 144 CYS A CA 1
ATOM 1151 C C . CYS A 1 144 ? -6.667 12.322 -17.738 1.00 85.75 144 CYS A C 1
ATOM 1153 O O . CYS A 1 144 ? -6.805 13.539 -17.639 1.00 85.75 144 CYS A O 1
ATOM 1155 N N . ASP A 1 145 ? -7.707 11.483 -17.769 1.00 88.31 145 ASP A N 1
ATOM 1156 C CA . ASP A 1 145 ? -9.108 11.929 -17.860 1.00 88.31 145 ASP A CA 1
ATOM 1157 C C . ASP A 1 145 ? -9.558 12.757 -16.650 1.00 88.31 145 ASP A C 1
ATOM 1159 O O . ASP A 1 145 ? -10.341 13.695 -16.776 1.00 88.31 145 ASP A O 1
ATOM 1163 N N . LYS A 1 146 ? -9.067 12.398 -15.461 1.00 85.00 146 LYS A N 1
ATOM 1164 C CA . LYS A 1 146 ? -9.456 13.014 -14.184 1.00 85.00 146 LYS A CA 1
ATOM 1165 C C . LYS A 1 146 ? -8.398 13.972 -13.640 1.00 85.00 146 LYS A C 1
ATOM 1167 O O . LYS A 1 146 ? -8.603 14.563 -12.585 1.00 85.00 146 LYS A O 1
ATOM 1172 N N . GLN A 1 147 ? -7.267 14.097 -14.340 1.00 88.00 147 GLN A N 1
ATOM 1173 C CA . GLN A 1 147 ? -6.086 14.847 -13.915 1.00 88.00 147 GLN A CA 1
ATOM 1174 C C . GLN A 1 147 ? -5.638 14.531 -12.477 1.00 88.00 147 GLN A C 1
ATOM 1176 O O . GLN A 1 147 ? -5.177 15.410 -11.748 1.00 88.00 147 GLN A O 1
ATOM 1181 N N . CYS A 1 148 ? -5.762 13.270 -12.059 1.00 88.50 148 CYS A N 1
ATOM 1182 C CA . CYS A 1 148 ? -5.442 12.831 -10.705 1.00 88.50 148 CYS A CA 1
ATOM 1183 C C . CYS A 1 148 ? -4.610 11.546 -10.709 1.00 88.50 148 CYS A C 1
ATOM 1185 O O . CYS A 1 148 ? -4.639 10.772 -11.664 1.00 88.50 148 CYS A O 1
ATOM 1187 N N . TYR A 1 149 ? -3.887 11.304 -9.617 1.00 89.25 149 TYR A N 1
ATOM 1188 C CA . TYR A 1 149 ? -3.228 10.022 -9.386 1.00 89.25 149 TYR A CA 1
ATOM 1189 C C . TYR A 1 149 ? -4.235 9.010 -8.835 1.00 89.25 149 TYR A C 1
ATOM 1191 O O . TYR A 1 149 ? -5.030 9.335 -7.953 1.00 89.25 149 TYR A O 1
ATOM 1199 N N . HIS A 1 150 ? -4.193 7.793 -9.359 1.00 93.62 150 HIS A N 1
ATOM 1200 C CA . HIS A 1 150 ? -4.997 6.659 -8.925 1.00 93.62 150 HIS A CA 1
ATOM 1201 C C . HIS A 1 150 ? -4.077 5.585 -8.347 1.00 93.62 150 HIS A C 1
ATOM 1203 O O . HIS A 1 150 ? -3.003 5.339 -8.893 1.00 93.62 150 HIS A O 1
ATOM 1209 N N . VAL A 1 151 ? -4.474 4.966 -7.236 1.00 94.31 151 VAL A N 1
ATOM 1210 C CA . VAL A 1 151 ? -3.707 3.871 -6.636 1.00 94.31 151 VAL A CA 1
ATOM 1211 C C . VAL A 1 151 ? -4.068 2.587 -7.369 1.00 94.31 151 VAL A C 1
ATOM 1213 O O . VAL A 1 151 ? -5.220 2.169 -7.344 1.00 94.31 151 VAL A O 1
ATOM 1216 N N . THR A 1 152 ? -3.085 1.950 -7.995 1.00 94.38 152 THR A N 1
ATOM 1217 C CA . THR A 1 152 ? -3.293 0.734 -8.798 1.00 94.38 152 THR A CA 1
ATOM 1218 C C . THR A 1 152 ? -3.009 -0.535 -7.988 1.00 94.38 152 THR A C 1
ATOM 1220 O O . THR A 1 152 ? -3.583 -1.593 -8.245 1.00 94.38 152 THR A O 1
ATOM 1223 N N . GLY A 1 153 ? -2.153 -0.450 -6.966 1.00 94.00 153 GLY A N 1
ATOM 1224 C CA . GLY A 1 153 ? -1.774 -1.610 -6.163 1.00 94.00 153 GLY A CA 1
ATOM 1225 C C . GLY A 1 153 ? -0.710 -1.311 -5.117 1.00 94.00 153 GLY A C 1
ATOM 1226 O O . GLY A 1 153 ? -0.393 -0.153 -4.833 1.00 94.00 153 GLY A O 1
ATOM 1227 N N . ILE A 1 154 ? -0.146 -2.372 -4.545 1.00 93.38 154 ILE A N 1
ATOM 1228 C CA . ILE A 1 154 ? 0.996 -2.299 -3.625 1.00 93.38 154 ILE A CA 1
ATOM 1229 C C . ILE A 1 154 ? 2.076 -3.296 -4.031 1.00 93.38 154 ILE A C 1
ATOM 1231 O O . ILE A 1 154 ? 1.809 -4.269 -4.733 1.00 93.38 154 ILE A O 1
ATOM 1235 N N . VAL A 1 155 ? 3.291 -3.069 -3.548 1.00 91.88 155 VAL A N 1
ATOM 1236 C CA . VAL A 1 155 ? 4.420 -3.983 -3.718 1.00 91.88 155 VAL A CA 1
ATOM 1237 C C . VAL A 1 155 ? 5.187 -4.077 -2.408 1.00 91.88 155 VAL A C 1
ATOM 1239 O O . VAL A 1 155 ? 5.470 -3.056 -1.769 1.00 91.88 155 VAL A O 1
ATOM 1242 N N . THR A 1 156 ? 5.576 -5.288 -2.026 1.00 87.94 156 THR A N 1
ATOM 1243 C CA . THR A 1 156 ? 6.484 -5.531 -0.900 1.00 87.94 156 THR A CA 1
ATOM 1244 C C . THR A 1 156 ? 7.805 -6.137 -1.372 1.00 87.94 156 THR A C 1
ATOM 1246 O O . THR A 1 156 ? 7.950 -6.568 -2.516 1.00 87.94 156 THR A O 1
ATOM 1249 N N . LEU A 1 157 ? 8.821 -6.154 -0.505 1.00 78.12 157 LEU A N 1
ATOM 1250 C CA . LEU A 1 157 ? 10.098 -6.792 -0.844 1.00 78.12 157 LEU A CA 1
ATOM 1251 C C . LEU A 1 157 ? 9.946 -8.310 -1.057 1.00 78.12 157 LEU A C 1
ATOM 1253 O O . LEU A 1 157 ? 10.680 -8.872 -1.863 1.00 78.12 157 LEU A 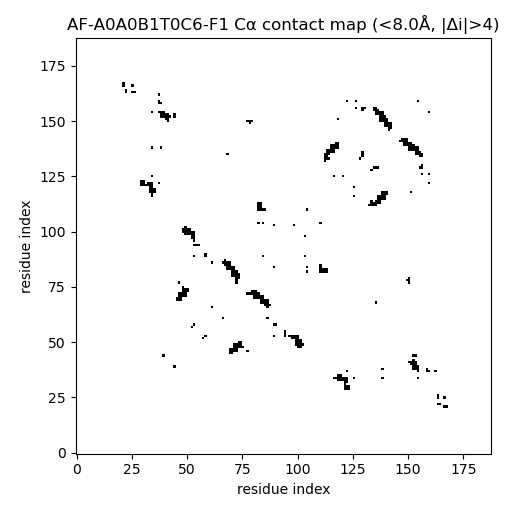O 1
ATOM 1257 N N . GLU A 1 158 ? 9.008 -8.948 -0.353 1.00 75.44 158 GLU A N 1
ATOM 1258 C CA . GLU A 1 158 ? 8.741 -10.389 -0.445 1.00 75.44 158 GLU A CA 1
ATOM 1259 C C . GLU A 1 158 ? 8.182 -10.755 -1.826 1.00 75.44 158 GLU A C 1
ATOM 1261 O O . GLU A 1 158 ? 8.731 -11.650 -2.464 1.00 75.44 158 GLU A O 1
ATOM 1266 N N . ASP A 1 159 ? 7.226 -9.978 -2.350 1.00 73.38 159 ASP A N 1
ATOM 1267 C CA . ASP A 1 159 ? 6.649 -10.194 -3.691 1.00 73.38 159 ASP A CA 1
ATOM 1268 C C . ASP A 1 159 ? 7.724 -10.138 -4.795 1.00 73.38 159 ASP A C 1
ATOM 1270 O O . ASP A 1 159 ? 7.769 -10.980 -5.692 1.00 73.38 159 ASP A O 1
ATOM 1274 N N . ASN A 1 160 ? 8.662 -9.185 -4.690 1.00 67.38 160 ASN A N 1
ATOM 1275 C CA . ASN A 1 160 ? 9.782 -9.067 -5.632 1.00 67.38 160 ASN A CA 1
ATOM 1276 C C . ASN A 1 160 ? 10.744 -10.269 -5.563 1.00 67.38 160 ASN A C 1
ATOM 1278 O O . ASN A 1 160 ? 11.392 -10.597 -6.555 1.00 67.38 160 ASN A O 1
ATOM 1282 N N . LEU A 1 161 ? 10.901 -10.892 -4.389 1.00 64.56 161 LEU A N 1
ATOM 1283 C CA . LEU A 1 161 ? 11.779 -12.051 -4.203 1.00 64.56 161 LEU A CA 1
ATOM 1284 C C . LEU A 1 161 ? 11.113 -13.348 -4.664 1.00 64.56 161 LEU A C 1
ATOM 1286 O O . LEU A 1 161 ? 11.781 -14.183 -5.277 1.00 64.56 161 LEU A O 1
ATOM 1290 N N . GLU A 1 162 ? 9.814 -13.514 -4.404 1.00 64.56 162 GLU A N 1
ATOM 1291 C CA . GLU A 1 162 ? 9.055 -14.663 -4.899 1.00 64.56 162 GLU A CA 1
ATOM 1292 C C . GLU A 1 162 ? 9.101 -14.741 -6.421 1.00 64.56 162 GLU A C 1
ATOM 1294 O O . GLU A 1 162 ? 9.233 -15.833 -6.961 1.00 64.56 162 GLU A O 1
ATOM 1299 N N . GLU A 1 163 ? 9.106 -13.615 -7.128 1.00 62.09 163 GLU A N 1
ATOM 1300 C CA . GLU A 1 163 ? 9.183 -13.621 -8.588 1.00 62.09 163 GLU A CA 1
ATOM 1301 C C . GLU A 1 163 ? 10.540 -14.110 -9.139 1.00 62.09 163 GLU A C 1
ATOM 1303 O O . GLU A 1 163 ? 1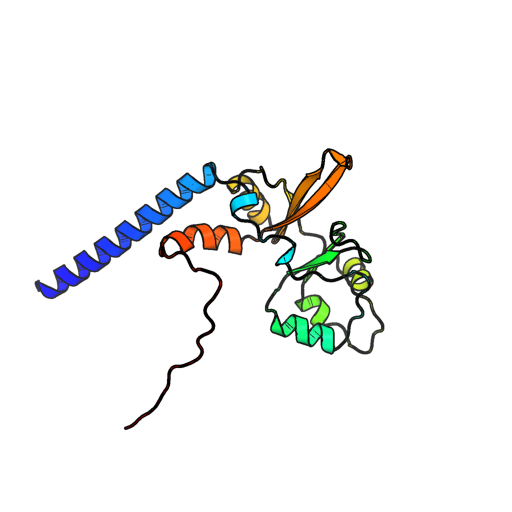0.603 -14.682 -10.230 1.00 62.09 163 GLU A O 1
ATOM 1308 N N . VAL A 1 164 ? 11.626 -13.941 -8.372 1.00 59.50 164 VAL A N 1
ATOM 1309 C CA . VAL A 1 164 ? 12.956 -14.503 -8.688 1.00 59.50 164 VAL A CA 1
ATOM 1310 C C . VAL A 1 164 ? 13.001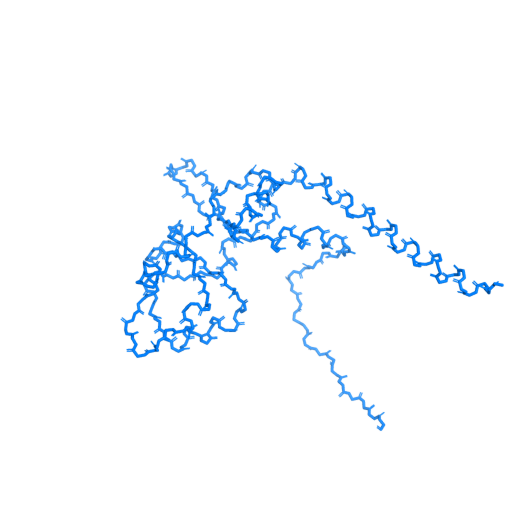 -16.005 -8.390 1.00 59.50 164 VAL A C 1
ATOM 1312 O O . VAL A 1 164 ? 13.795 -16.728 -8.992 1.00 59.50 164 VAL A O 1
ATOM 1315 N N . SER A 1 165 ? 12.144 -16.490 -7.487 1.00 50.19 165 SER A N 1
ATOM 1316 C CA . SER A 1 165 ? 12.085 -17.896 -7.070 1.00 50.19 165 SER A CA 1
ATOM 1317 C C . SER A 1 165 ? 11.031 -18.720 -7.826 1.00 50.19 165 SER A C 1
ATOM 1319 O O . SER A 1 165 ? 11.211 -19.922 -8.011 1.00 50.19 165 SER A O 1
ATOM 1321 N N . CYS A 1 166 ? 9.932 -18.110 -8.277 1.00 48.31 166 CYS A N 1
ATOM 1322 C CA . CYS A 1 166 ? 8.770 -18.802 -8.845 1.00 48.31 166 CYS A CA 1
ATOM 1323 C C . CYS A 1 166 ? 8.984 -19.330 -10.268 1.00 48.31 166 CYS A C 1
ATOM 1325 O O . CYS A 1 166 ? 8.204 -20.165 -10.723 1.00 48.31 166 CYS A O 1
ATOM 1327 N N . PHE A 1 167 ? 10.057 -18.940 -10.964 1.00 46.06 167 PHE A N 1
ATOM 1328 C CA . PHE A 1 167 ? 10.366 -19.535 -12.270 1.00 46.06 167 PHE A CA 1
ATOM 1329 C C . PHE A 1 167 ? 10.898 -20.980 -12.180 1.00 46.06 167 PHE A C 1
ATOM 1331 O O . PHE A 1 167 ? 11.033 -21.639 -13.207 1.00 46.06 167 PHE A O 1
ATOM 1338 N N . GLU A 1 168 ? 11.130 -21.524 -10.972 1.00 41.06 168 GLU A N 1
ATOM 1339 C CA . GLU A 1 168 ? 11.393 -22.964 -10.794 1.00 41.06 168 GLU A CA 1
ATOM 1340 C C . GLU A 1 168 ? 10.211 -23.847 -11.236 1.00 41.06 168 GLU A C 1
ATOM 1342 O O . GLU A 1 168 ? 10.407 -25.023 -11.541 1.00 41.06 168 GLU A O 1
ATOM 1347 N N . HIS A 1 169 ? 8.993 -23.299 -11.323 1.00 40.19 169 HIS A N 1
ATOM 1348 C CA . HIS A 1 169 ? 7.804 -24.063 -11.688 1.00 40.19 169 HIS A CA 1
ATOM 1349 C C . HIS A 1 169 ? 7.028 -23.357 -12.800 1.00 40.19 169 HIS A C 1
ATOM 1351 O O . HIS A 1 169 ? 6.067 -22.638 -12.546 1.00 40.19 169 HIS A O 1
ATOM 1357 N N . GLY A 1 170 ? 7.400 -23.621 -14.054 1.00 34.47 170 GLY A N 1
ATOM 1358 C CA . GLY A 1 170 ? 6.592 -23.319 -15.241 1.00 34.47 170 GLY A CA 1
ATOM 1359 C C . GLY A 1 170 ? 5.276 -24.112 -15.294 1.00 34.47 170 GLY A C 1
ATOM 1360 O O . GLY A 1 170 ? 5.021 -24.827 -16.259 1.00 34.47 170 GLY A O 1
ATOM 1361 N N . TYR A 1 171 ? 4.439 -23.991 -14.264 1.00 30.83 171 TYR A N 1
ATOM 1362 C CA . TYR A 1 171 ? 3.052 -24.427 -14.263 1.00 30.83 171 TYR A CA 1
ATOM 1363 C C . TYR A 1 171 ? 2.167 -23.201 -14.079 1.00 30.83 171 TYR A C 1
ATOM 1365 O O . TYR A 1 171 ? 2.151 -22.558 -13.033 1.00 30.83 171 TYR A O 1
ATOM 1373 N N . VAL A 1 172 ? 1.399 -22.907 -15.124 1.00 30.53 172 VAL A N 1
ATOM 1374 C CA . VAL A 1 172 ? 0.219 -22.050 -15.061 1.00 30.53 172 VAL A CA 1
ATOM 1375 C C . VAL A 1 172 ? -0.703 -22.607 -13.975 1.00 30.53 172 VAL A C 1
ATOM 1377 O O . VAL A 1 172 ? -1.399 -23.596 -14.200 1.00 30.53 172 VAL A O 1
ATOM 1380 N N . VAL A 1 173 ? -0.731 -21.990 -12.795 1.00 33.88 173 VAL A N 1
ATOM 1381 C CA . VAL A 1 173 ? -1.824 -22.212 -11.845 1.00 33.88 173 VAL A CA 1
ATOM 1382 C C . VAL A 1 173 ? -3.033 -21.441 -12.355 1.00 33.88 173 VAL A C 1
ATOM 1384 O O . VAL A 1 173 ? -3.149 -20.227 -12.204 1.00 33.88 173 VAL A O 1
ATOM 1387 N N . SER A 1 174 ? -3.929 -22.167 -13.019 1.00 26.44 174 SER A N 1
ATOM 1388 C CA . SER A 1 174 ? -5.266 -21.684 -13.349 1.00 26.44 174 SER A CA 1
ATOM 1389 C C . SER A 1 174 ? -6.016 -21.402 -12.039 1.00 26.44 174 SER A C 1
ATOM 1391 O O . SER A 1 174 ? -6.038 -22.270 -11.160 1.00 26.44 174 SER A O 1
ATOM 1393 N N . PRO A 1 175 ? -6.675 -20.243 -11.875 1.00 33.09 175 PRO A N 1
ATOM 1394 C CA . PRO A 1 175 ? -7.498 -19.999 -10.708 1.00 33.09 175 PRO A CA 1
ATOM 1395 C C . PRO A 1 175 ? -8.812 -20.734 -10.944 1.00 33.09 175 PRO A C 1
ATOM 1397 O O . PRO A 1 175 ? -9.679 -20.183 -11.602 1.00 33.09 175 PRO A O 1
ATOM 1400 N N . HIS A 1 176 ? -8.904 -21.996 -10.529 1.00 35.78 176 HIS A N 1
ATOM 1401 C CA . HIS A 1 176 ? -10.117 -22.719 -10.112 1.00 35.78 176 HIS A CA 1
ATOM 1402 C C . HIS A 1 176 ? -9.765 -24.208 -9.965 1.00 35.78 176 HIS A C 1
ATOM 1404 O O . HIS A 1 176 ? -9.830 -24.977 -10.919 1.00 35.78 176 HIS A O 1
ATOM 1410 N N . SER A 1 177 ? -9.420 -24.639 -8.753 1.00 27.41 177 SER A N 1
ATOM 1411 C CA . SER A 1 177 ? -9.728 -26.001 -8.305 1.00 27.41 177 SER A CA 1
ATOM 1412 C C . SER A 1 177 ? -9.749 -26.061 -6.779 1.00 27.41 177 SER A C 1
ATOM 1414 O O . SER A 1 177 ? -8.742 -26.213 -6.098 1.00 27.41 177 SER A O 1
ATOM 1416 N N . ASN A 1 178 ? -10.962 -25.948 -6.240 1.00 37.03 178 ASN A N 1
ATOM 1417 C CA . ASN A 1 178 ? -11.307 -26.580 -4.978 1.00 37.03 178 ASN A CA 1
ATOM 1418 C C . ASN A 1 178 ? -11.152 -28.092 -5.157 1.00 37.03 178 ASN A C 1
ATOM 1420 O O . ASN A 1 178 ? -11.987 -28.685 -5.834 1.00 37.03 178 ASN A O 1
ATOM 1424 N N . VAL A 1 179 ? -10.161 -28.717 -4.520 1.00 30.53 179 VAL A N 1
ATOM 1425 C CA . VAL A 1 179 ? -10.270 -30.119 -4.092 1.00 30.53 179 VAL A CA 1
ATOM 1426 C C . VAL A 1 179 ? -9.555 -30.291 -2.752 1.00 30.53 179 VAL A C 1
ATOM 1428 O O . VAL A 1 179 ? -8.353 -30.524 -2.669 1.00 30.53 179 VAL A O 1
ATOM 1431 N N . TRP A 1 180 ? -10.346 -30.205 -1.686 1.00 29.97 180 TRP A N 1
ATOM 1432 C CA . TRP A 1 180 ? -10.115 -30.97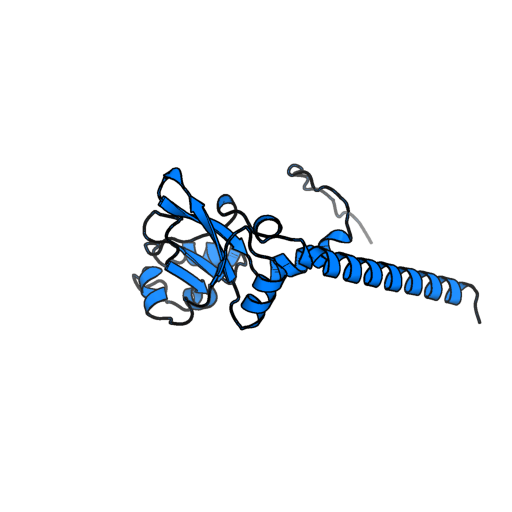8 -0.474 1.00 29.97 180 TRP A CA 1
ATOM 1433 C C . TRP A 1 180 ? -10.302 -32.463 -0.809 1.00 29.97 180 TRP A C 1
ATOM 1435 O O . TRP A 1 180 ? -11.394 -32.834 -1.233 1.00 29.97 180 TRP A O 1
ATOM 1445 N N . ASN A 1 181 ? -9.262 -33.286 -0.639 1.00 28.39 181 ASN A N 1
ATOM 1446 C CA . ASN A 1 181 ? -9.317 -34.655 -0.093 1.00 28.39 181 ASN A CA 1
ATOM 1447 C C . ASN A 1 181 ? -8.073 -35.466 -0.469 1.00 28.39 181 ASN A C 1
ATOM 1449 O O . ASN A 1 181 ? -7.940 -35.884 -1.608 1.00 28.39 181 ASN A O 1
ATOM 1453 N N . PHE A 1 182 ? -7.255 -35.785 0.531 1.00 28.80 182 PHE A N 1
ATOM 1454 C CA . PHE A 1 182 ? -6.673 -37.110 0.784 1.00 28.80 182 PHE A CA 1
ATOM 1455 C C . PHE A 1 182 ? -6.365 -37.096 2.295 1.00 28.80 182 PHE A C 1
ATOM 1457 O O . PHE A 1 182 ? -5.618 -36.252 2.768 1.00 28.80 182 PHE A O 1
ATOM 1464 N N . GLY A 1 183 ? -7.036 -37.854 3.161 1.00 29.30 183 GLY A N 1
ATOM 1465 C CA . GLY A 1 183 ? -7.248 -39.291 3.059 1.00 29.30 183 GLY A CA 1
ATOM 1466 C C . GLY A 1 183 ? -6.109 -40.021 3.775 1.00 29.30 183 GLY A C 1
ATOM 1467 O O . GLY A 1 183 ? -5.354 -40.731 3.126 1.00 29.30 183 GLY A O 1
ATOM 1468 N N . PHE A 1 184 ? -5.962 -39.837 5.094 1.00 29.14 184 PHE A N 1
ATOM 1469 C CA . PHE A 1 184 ? -5.079 -40.672 5.916 1.00 29.14 184 PHE A CA 1
ATOM 1470 C C . PHE A 1 184 ? -5.893 -41.757 6.637 1.00 29.14 184 PHE A C 1
ATOM 1472 O O . PHE A 1 184 ? -6.538 -41.527 7.655 1.00 29.14 184 PHE A O 1
ATOM 1479 N N . SER A 1 185 ? -5.832 -42.960 6.071 1.00 31.36 185 SER A N 1
ATOM 1480 C CA . SER A 1 185 ? -6.031 -44.275 6.695 1.00 31.36 185 SER A CA 1
ATOM 1481 C C . SER A 1 185 ? -4.942 -45.149 6.045 1.00 31.36 185 SER A C 1
ATOM 1483 O O . SER A 1 185 ? -4.740 -45.032 4.844 1.00 31.36 185 SER A O 1
ATOM 1485 N N . SER A 1 186 ? -4.140 -45.993 6.693 1.00 30.98 186 SER A N 1
ATOM 1486 C CA . SER A 1 186 ? -4.314 -46.773 7.913 1.00 30.98 186 SER A CA 1
ATOM 1487 C C . SER A 1 186 ? -2.964 -47.409 8.312 1.00 30.98 186 SER A C 1
ATOM 1489 O O . SER A 1 186 ? -2.150 -47.690 7.436 1.00 30.98 186 SER A O 1
ATOM 1491 N N . LYS A 1 187 ? -2.843 -47.773 9.598 1.00 35.78 187 LYS A N 1
ATOM 1492 C CA . LYS A 1 187 ? -2.113 -48.934 10.165 1.00 35.78 187 LYS A CA 1
ATOM 1493 C C . LYS A 1 187 ? -0.581 -49.035 10.022 1.00 35.78 187 LYS A C 1
ATOM 1495 O O . LYS A 1 187 ? -0.062 -49.446 8.986 1.00 35.78 187 LYS A O 1
ATOM 1500 N N . ARG A 1 188 ? 0.095 -49.015 11.173 1.00 35.03 188 ARG A N 1
ATOM 1501 C CA . ARG A 1 188 ? 0.419 -50.257 11.897 1.00 35.03 188 ARG A CA 1
ATOM 1502 C C . ARG A 1 188 ? 0.568 -49.998 13.390 1.00 35.03 188 ARG A C 1
ATOM 1504 O O . ARG A 1 188 ? 1.001 -48.879 13.726 1.00 35.03 188 ARG A O 1
#

pLDDT: mean 75.84, std 19.56, range [26.44, 94.94]

Mean predicted aligned error: 12.66 Å

Radius of gyration: 22.18 Å; Cα contacts (8 Å, |Δi|>4): 238; chains: 1; bounding box: 50×65×44 Å

Secondary structure (DSSP, 8-state):
--HHHHHHHHHHHHHHHHHHHHHHHHHHHTTT-BHHHHPEEGGG---EETT-B--HHHHHHHHHS--SEEEEEETTEEEEEEEEEEHHHHHTS-TTS--BHHHHHHH-TTTT-EEEE-TTSBHHHHHHHHHTT--EEEEEEEEGGGTEEEEEEEEEHHHHHHHHHGGG------S-------------

Sequence (188 aa):
MDRHMLGGLMRQQKYTTANIANVVENAMMLEVRRVRDVMTPLEKVFMISDRTEINANLKQQLNANRHTRIPVYKGDDRNCVIGVLNVKDLLLIDDSLDLHVGAVMQLWNRSTLFRFVSSEAPVVQLMLELKRGFPLAIVVDYQCDKQCYHVTGIVTLEDNLEEVSCFEHGYVVSPHSNVWNFGFSSKR

Solvent-accessible surface area (backbone atoms only — not comparable to full-atom values): 10984 Å² total; per-residue (Å²): 134,59,74,69,58,52,54,52,49,53,50,50,51,51,51,54,51,52,53,51,52,49,47,53,52,40,58,59,48,38,72,76,36,35,34,63,81,57,41,47,49,43,92,78,53,74,65,44,38,30,74,39,66,50,38,68,67,55,51,52,53,50,66,71,67,72,57,61,66,33,47,26,17,48,68,88,42,76,61,45,64,78,35,37,44,48,47,72,64,63,66,71,56,63,64,87,47,97,42,34,47,43,60,52,46,70,72,38,81,74,23,62,59,57,43,83,40,46,38,81,37,46,38,58,59,52,52,57,52,33,71,75,71,26,66,38,34,38,26,36,42,77,40,77,94,76,76,39,75,40,55,55,23,35,40,42,65,63,51,59,48,48,64,54,56,53,71,82,53,93,63,89,79,70,96,80,75,94,73,92,85,83,84,93,78,80,90,133

Nearest PDB structures (foldseek):
  6wus-assembly1_A-2  TM=9.021E-01  e=1.453E-15  Mus musculus
  4iy4-assembly1_C  TM=9.008E-01  e=4.417E-15  Homo sapiens
  8f6d-assembly1_A  TM=8.834E-01  e=5.034E-15  Homo sapiens
  6mn6-assembly1_B  TM=8.248E-01  e=1.433E-14  Homo sapiens
  4iys-assembly1_A-2  TM=8.292E-01  e=2.941E-14  Homo sapiens

Foldseek 3Di:
DDPVVVVVVVVVVVVVVVLVVLLVVLVVVLQVDFQLVLFDFLVPADAEEQQAWQAPVVLVVLVVVPDQKHFYAYDPDSQRTPFIDGSVQSNPDDRPDRDGNNVSCVVDPVRHQEEEDERGDRSVVVLVSCVVPRQKYWYWDQDPVVRDIGTGGMHGNVSVVVSSVVVVDPDPPDPDDDDDDDDDDDDD

Organism: Oesophagostomum dentatum (NCBI:txid61180)

InterPro domains:
  IPR000644 CBS domain [PF00571] (35-91)
  IPR045095 Ancient conserved domain protein family [PTHR12064] (19-164)
  IPR046342 CBS domain superfamily [G3DSA:3.10.580.10] (20-166)
  IPR046342 CBS domain superfamily [SSF54631] (33-163)